Protein AF-A0A142X8J5-F1 (afdb_monomer_lite)

Radius of gyration: 32.76 Å; chains: 1; bounding box: 67×99×69 Å

Secondary structure (DSSP, 8-state):
-TTTTHHHHHHHHHHHHHHHHHHGGGSSSS-S-HHHHHHHHHHHHHHHHHHHHHHHHTT---PPPP-----SSS-SSSSSHHHHHHHHHHHHHHHHHHHHHHHHHHHTTS------------PPPPPP----------PPPPPPPPP----PPP--PPPPPPPPPPPP-S--S-EEEPPPEE-S---EEEEEE--TT-EEEEEEEEEEEETTEEEEEEEEEEEEETTEEEE---EE---S-EEEEEPPTTEEEEEEEEEESSSEEEEEEEEEEE-SSSEEEEEEEEPPPEE-GGGPPPTT------S-EEEEEEEEE-----SSS-S-TT-EEEEEEEEE---

Structure (mmCIF, N/CA/C/O backbone):
data_AF-A0A142X8J5-F1
#
_entry.id   AF-A0A142X8J5-F1
#
loop_
_atom_site.group_PDB
_atom_site.id
_atom_site.type_symbol
_atom_site.label_atom_id
_atom_site.label_alt_id
_atom_site.label_comp_id
_atom_site.label_asym_id
_atom_site.label_entity_id
_atom_site.label_seq_id
_atom_site.pdbx_PDB_ins_code
_atom_site.Cartn_x
_atom_site.Cartn_y
_atom_site.Cartn_z
_atom_site.occupancy
_atom_site.B_iso_or_equiv
_atom_site.auth_seq_id
_atom_site.auth_comp_id
_atom_site.auth_asym_id
_atom_site.auth_atom_id
_atom_site.pdbx_PDB_model_num
ATOM 1 N N . MET A 1 1 ? 23.670 50.002 -11.693 1.00 45.19 1 MET A N 1
ATOM 2 C CA . MET A 1 1 ? 23.447 48.536 -11.735 1.00 45.19 1 MET A CA 1
ATOM 3 C C . MET A 1 1 ? 23.778 47.883 -13.087 1.00 45.19 1 MET A C 1
ATOM 5 O O . MET A 1 1 ? 24.077 46.702 -13.101 1.00 45.19 1 MET A O 1
ATOM 9 N N . TRP A 1 2 ? 23.822 48.622 -14.207 1.00 31.64 2 TRP A N 1
ATOM 10 C CA . TRP A 1 2 ? 24.056 48.055 -15.551 1.00 31.64 2 TRP A CA 1
ATOM 11 C C . TRP A 1 2 ? 25.531 47.730 -15.897 1.00 31.64 2 TRP A C 1
ATOM 13 O O . TRP A 1 2 ? 25.802 46.974 -16.819 1.00 31.64 2 TRP A O 1
ATOM 23 N N . ARG A 1 3 ? 26.505 48.241 -15.125 1.00 36.78 3 ARG A N 1
ATOM 24 C CA . ARG A 1 3 ? 27.948 48.023 -15.365 1.00 36.78 3 ARG A CA 1
ATOM 25 C C . ARG A 1 3 ? 28.546 46.754 -14.734 1.00 36.78 3 ARG A C 1
ATOM 27 O O . ARG A 1 3 ? 29.675 46.416 -15.059 1.00 36.78 3 ARG A O 1
ATOM 34 N N . ILE A 1 4 ? 27.814 46.045 -13.870 1.00 46.28 4 ILE A N 1
ATOM 35 C CA . ILE A 1 4 ? 28.355 44.895 -13.112 1.00 46.28 4 ILE A CA 1
ATOM 36 C C . ILE A 1 4 ? 28.142 43.553 -13.847 1.00 46.28 4 ILE A C 1
ATOM 38 O O . ILE A 1 4 ? 28.847 42.590 -13.578 1.00 46.28 4 ILE A O 1
ATOM 42 N N . VAL A 1 5 ? 27.241 43.492 -14.836 1.00 46.91 5 VAL A N 1
ATOM 43 C CA . VAL A 1 5 ? 26.879 42.230 -15.521 1.00 46.91 5 VAL A CA 1
ATOM 44 C C . VAL A 1 5 ? 27.513 42.087 -16.916 1.00 46.91 5 VAL A C 1
ATOM 46 O O . VAL A 1 5 ? 27.701 40.975 -17.393 1.00 46.91 5 VAL A O 1
ATOM 49 N N . VAL A 1 6 ? 27.907 43.187 -17.569 1.00 47.81 6 VAL A N 1
ATOM 50 C CA . VAL A 1 6 ? 28.421 43.150 -18.957 1.00 47.81 6 VAL A CA 1
ATOM 51 C C . VAL A 1 6 ? 29.917 42.797 -19.031 1.00 47.81 6 VAL A C 1
ATOM 53 O O . VAL A 1 6 ? 30.360 42.175 -19.993 1.00 47.81 6 VAL A O 1
ATOM 56 N N . GLY A 1 7 ? 30.696 43.129 -17.995 1.00 45.16 7 GLY A N 1
ATOM 57 C CA . GLY A 1 7 ? 32.142 42.863 -17.945 1.00 45.16 7 GLY A CA 1
ATOM 58 C C . GLY A 1 7 ? 32.530 41.377 -18.052 1.00 45.16 7 GLY A C 1
ATOM 59 O O . GLY A 1 7 ? 33.381 41.046 -18.877 1.00 45.16 7 GLY A O 1
ATOM 60 N N . PRO A 1 8 ? 31.893 40.459 -17.297 1.00 49.22 8 PRO A N 1
ATOM 61 C CA . PRO A 1 8 ? 32.209 39.029 -17.364 1.00 49.22 8 PRO A CA 1
ATOM 62 C C . PRO A 1 8 ? 31.819 38.373 -18.698 1.00 49.22 8 PRO A C 1
ATOM 64 O O . PRO A 1 8 ? 32.474 37.430 -19.138 1.00 49.22 8 PRO A O 1
ATOM 67 N N . LEU A 1 9 ? 30.779 38.884 -19.370 1.00 42.06 9 LEU A N 1
ATOM 68 C CA . LEU A 1 9 ? 30.278 38.316 -20.627 1.00 42.06 9 LEU A CA 1
ATOM 69 C C . LEU A 1 9 ? 31.207 38.617 -21.819 1.00 42.06 9 LEU A C 1
ATOM 71 O O . LEU A 1 9 ? 31.379 37.775 -22.699 1.00 42.06 9 LEU A O 1
ATOM 75 N N . LEU A 1 10 ? 31.848 39.792 -21.826 1.00 47.94 10 LEU A N 1
ATOM 76 C CA . LEU A 1 10 ? 32.821 40.179 -22.858 1.00 47.94 10 LEU A CA 1
ATOM 77 C C . LEU A 1 10 ? 34.175 39.464 -22.692 1.00 47.94 10 LEU A C 1
ATOM 79 O O . LEU A 1 10 ? 34.830 39.167 -23.690 1.00 47.94 10 LEU A O 1
ATOM 83 N N . ALA A 1 11 ? 34.567 39.113 -21.461 1.00 51.03 11 ALA A N 1
ATOM 84 C CA . ALA A 1 11 ? 35.781 38.333 -21.199 1.00 51.03 11 ALA A CA 1
ATOM 85 C C . ALA A 1 11 ? 35.671 36.874 -21.693 1.00 51.03 11 ALA A C 1
ATOM 87 O O . ALA A 1 11 ? 36.640 36.319 -22.210 1.00 51.03 11 ALA A O 1
ATOM 88 N N . LEU A 1 12 ? 34.477 36.274 -21.612 1.00 50.66 12 LEU A N 1
ATOM 89 C CA . LEU A 1 12 ? 34.197 34.935 -22.152 1.00 50.66 12 LEU A CA 1
ATOM 90 C C . LEU A 1 12 ? 34.193 34.904 -23.691 1.00 50.66 12 LEU A C 1
ATOM 92 O O . LEU A 1 12 ? 34.673 33.940 -24.286 1.00 50.66 12 LEU A O 1
ATOM 96 N N . TRP A 1 13 ? 33.733 35.977 -24.342 1.00 51.59 13 TRP A N 1
ATOM 97 C CA . TRP A 1 13 ? 33.791 36.105 -25.805 1.00 51.59 13 TRP A CA 1
ATOM 98 C C . TRP A 1 13 ? 35.220 36.310 -26.335 1.00 51.59 13 TRP A C 1
ATOM 100 O O . TRP A 1 13 ? 35.583 35.731 -27.359 1.00 51.59 13 TRP A O 1
ATOM 110 N N . GLY A 1 14 ? 36.065 37.058 -25.614 1.00 54.59 14 GLY A N 1
ATOM 111 C CA . GLY A 1 14 ? 37.485 37.221 -25.961 1.00 54.59 14 GLY A CA 1
ATOM 112 C C . GLY A 1 14 ? 38.303 35.923 -25.856 1.00 54.59 14 GLY A C 1
ATOM 113 O O . GLY A 1 14 ? 39.202 35.681 -26.664 1.00 54.59 14 GLY A O 1
ATOM 114 N N . GLY A 1 15 ? 37.958 35.042 -24.908 1.00 53.97 15 GLY A N 1
ATOM 115 C CA . GLY A 1 15 ? 38.590 33.724 -24.768 1.00 53.97 15 GLY A CA 1
ATOM 116 C C . GLY A 1 15 ? 38.256 32.766 -25.918 1.00 53.97 15 GLY A C 1
ATOM 117 O O . GLY A 1 15 ? 39.142 32.079 -26.427 1.00 53.97 15 GLY A O 1
ATOM 118 N N . ALA A 1 16 ? 37.005 32.771 -26.390 1.00 50.97 16 ALA A N 1
ATOM 119 C CA . ALA A 1 16 ? 36.553 31.903 -27.480 1.00 50.97 16 ALA A CA 1
ATOM 120 C C . ALA A 1 16 ? 37.233 32.225 -28.827 1.00 50.97 16 ALA A C 1
ATOM 122 O O . ALA A 1 16 ? 37.579 31.310 -29.575 1.00 50.97 16 ALA A O 1
ATOM 123 N N . ALA A 1 17 ? 37.500 33.505 -29.112 1.00 53.97 17 ALA A N 1
ATOM 124 C CA . ALA A 1 17 ? 38.195 33.925 -30.334 1.00 53.97 17 ALA A CA 1
ATOM 125 C C . ALA A 1 17 ? 39.679 33.501 -30.355 1.00 53.97 17 ALA A C 1
ATOM 127 O O . ALA A 1 17 ? 40.201 33.112 -31.400 1.00 53.97 17 ALA A O 1
ATOM 128 N N . THR A 1 18 ? 40.344 33.505 -29.195 1.00 53.81 18 THR A N 1
ATOM 129 C CA . THR A 1 18 ? 41.749 33.072 -29.064 1.00 53.81 18 THR A CA 1
ATOM 130 C C . THR A 1 18 ? 41.901 31.556 -29.249 1.00 53.81 18 THR A C 1
ATOM 132 O O . THR A 1 18 ? 42.850 31.101 -29.886 1.00 53.81 18 THR A O 1
ATOM 135 N N . ILE A 1 19 ? 40.933 30.763 -28.770 1.00 55.66 19 ILE A N 1
ATOM 136 C CA . ILE A 1 19 ? 40.897 29.304 -28.983 1.00 55.66 19 ILE A CA 1
ATOM 137 C C . ILE A 1 19 ? 40.644 28.972 -30.466 1.00 55.66 19 ILE A C 1
ATOM 139 O O . ILE A 1 19 ? 41.259 28.052 -31.004 1.00 55.66 19 ILE A O 1
ATOM 143 N N . TYR A 1 20 ? 39.813 29.762 -31.156 1.00 51.62 20 TYR A N 1
ATOM 144 C CA . TYR A 1 20 ? 39.544 29.601 -32.591 1.00 51.62 20 TYR A CA 1
ATOM 145 C C . TYR A 1 20 ? 40.796 29.845 -33.458 1.00 51.62 20 TYR A C 1
ATOM 147 O O . TYR A 1 20 ? 41.034 29.112 -34.418 1.00 51.62 20 TYR A O 1
ATOM 155 N N . GLY A 1 21 ? 41.639 30.820 -33.091 1.00 60.97 21 GLY A N 1
ATOM 156 C CA . GLY A 1 21 ? 42.902 31.114 -33.786 1.00 60.97 21 GLY A CA 1
ATOM 157 C C . GLY A 1 21 ? 43.987 30.043 -33.610 1.00 60.97 21 GLY A C 1
ATOM 158 O O . GLY A 1 21 ? 44.782 29.822 -34.520 1.00 60.97 21 GLY A O 1
ATOM 159 N N . LEU A 1 22 ? 43.993 29.331 -32.476 1.00 56.59 22 LEU A N 1
ATOM 160 C CA . LEU A 1 22 ? 44.960 28.262 -32.189 1.00 56.59 22 LEU A CA 1
ATOM 161 C C . LEU A 1 22 ? 44.613 26.916 -32.847 1.00 56.59 22 LEU A C 1
ATOM 163 O O . LEU A 1 22 ? 45.500 26.081 -33.011 1.00 56.59 22 LEU A O 1
ATOM 167 N N . MET A 1 23 ? 43.358 26.694 -33.254 1.00 50.00 23 MET A N 1
ATOM 168 C CA . MET A 1 23 ? 42.925 25.423 -33.857 1.00 50.00 23 MET A CA 1
ATOM 169 C C . MET A 1 23 ? 42.979 25.383 -35.393 1.00 50.00 23 MET A C 1
ATOM 171 O O . MET A 1 23 ? 42.882 24.301 -35.971 1.00 50.00 23 MET A O 1
ATOM 175 N N . GLN A 1 24 ? 43.196 26.513 -36.078 1.00 49.22 24 GLN A N 1
ATOM 176 C CA . GLN A 1 24 ? 43.231 26.535 -37.548 1.00 49.22 24 GLN A CA 1
ATOM 177 C C . GLN A 1 24 ? 44.388 25.765 -38.224 1.00 49.22 24 GLN A C 1
ATOM 179 O O . GLN A 1 24 ? 44.132 25.195 -39.287 1.00 49.22 24 GLN A O 1
ATOM 184 N N . PRO A 1 25 ? 45.619 25.650 -37.681 1.00 48.75 25 PRO A N 1
ATOM 185 C CA . PRO A 1 25 ? 46.681 24.949 -38.405 1.00 48.75 25 PRO A CA 1
ATOM 186 C C . PRO A 1 25 ? 46.605 23.413 -38.312 1.00 48.75 25 PRO A C 1
ATOM 188 O O . PRO A 1 25 ? 47.352 22.736 -39.011 1.00 48.75 25 PRO A O 1
ATOM 191 N N . LEU A 1 26 ? 45.696 22.834 -37.513 1.00 50.97 26 LEU A N 1
ATOM 192 C CA . LEU A 1 26 ? 45.568 21.373 -37.373 1.00 50.97 26 LEU A CA 1
ATOM 193 C C . LEU A 1 26 ? 44.576 20.729 -38.360 1.00 50.97 26 LEU A C 1
ATOM 195 O O . LEU A 1 26 ? 44.576 19.510 -38.510 1.00 50.97 26 LEU A O 1
ATOM 199 N N . ALA A 1 27 ? 43.766 21.519 -39.072 1.00 48.56 27 ALA A N 1
ATOM 200 C CA . ALA A 1 27 ? 42.730 21.006 -39.978 1.00 48.56 27 ALA A CA 1
ATOM 201 C C . ALA A 1 27 ? 43.159 20.911 -41.459 1.00 48.56 27 ALA A C 1
ATOM 203 O O . ALA A 1 27 ? 42.402 20.403 -42.281 1.00 48.56 27 ALA A O 1
ATOM 204 N N . ALA A 1 28 ? 44.361 21.374 -41.821 1.00 47.69 28 ALA A N 1
ATOM 205 C CA . ALA A 1 28 ? 44.808 21.417 -43.219 1.00 47.69 28 ALA A CA 1
ATOM 206 C C . ALA A 1 28 ? 45.536 20.142 -43.703 1.00 47.69 28 ALA A C 1
ATOM 208 O O . ALA A 1 28 ? 45.920 20.071 -44.867 1.00 47.69 28 ALA A O 1
ATOM 209 N N . GLY A 1 29 ? 45.746 19.141 -42.838 1.00 50.34 29 GLY A N 1
ATOM 210 C CA . GLY A 1 29 ? 46.665 18.031 -43.124 1.00 50.34 29 GLY A CA 1
ATOM 211 C C . GLY A 1 29 ? 46.060 16.663 -43.449 1.00 50.34 29 GLY A C 1
ATOM 212 O O . GLY A 1 29 ? 46.795 15.801 -43.923 1.00 50.34 29 GLY A O 1
ATOM 213 N N . ALA A 1 30 ? 44.772 16.403 -43.204 1.00 50.50 30 ALA A N 1
ATOM 214 C CA . ALA A 1 30 ? 44.267 15.033 -43.319 1.00 50.50 30 ALA A CA 1
ATOM 215 C C . ALA A 1 30 ? 42.792 14.944 -43.729 1.00 50.50 30 ALA A C 1
ATOM 217 O O . ALA A 1 30 ? 41.903 15.348 -42.989 1.00 50.50 30 ALA A O 1
ATOM 218 N N . TYR A 1 31 ? 42.587 14.293 -44.877 1.00 46.81 31 TYR A N 1
ATOM 219 C CA . TYR A 1 31 ? 41.378 13.592 -45.316 1.00 46.81 31 TYR A CA 1
ATOM 220 C C . TYR A 1 31 ? 40.107 14.409 -45.626 1.00 46.81 31 TYR A C 1
ATOM 222 O O . TYR A 1 31 ? 39.587 15.196 -44.840 1.00 46.81 31 TYR A O 1
ATOM 230 N N . GLY A 1 32 ? 39.565 14.152 -46.823 1.00 52.50 32 GLY A N 1
ATOM 231 C CA . GLY A 1 32 ? 38.350 14.747 -47.380 1.00 52.50 32 GLY A CA 1
ATOM 232 C C . GLY A 1 32 ? 37.071 14.394 -46.615 1.00 52.50 32 GLY A C 1
ATOM 233 O O . GLY A 1 32 ? 36.298 13.550 -47.053 1.00 52.50 32 GLY A O 1
ATOM 234 N N . GLY A 1 33 ? 36.833 15.085 -45.500 1.00 49.31 33 GLY A N 1
ATOM 235 C CA . GLY A 1 33 ? 35.605 15.008 -44.696 1.00 49.31 33 GLY A CA 1
ATOM 236 C C . GLY A 1 33 ? 35.084 16.372 -44.220 1.00 49.31 33 GLY A C 1
ATOM 237 O O . GLY A 1 33 ? 34.297 16.439 -43.279 1.00 49.31 33 GLY A O 1
ATOM 238 N N . GLY A 1 34 ? 35.518 17.471 -44.850 1.00 46.44 34 GLY A N 1
ATOM 239 C CA . GLY A 1 34 ? 35.304 18.842 -44.355 1.00 46.44 34 GLY A CA 1
ATOM 240 C C . GLY A 1 34 ? 33.844 19.302 -44.237 1.00 46.44 34 GLY A C 1
ATOM 241 O O . GLY A 1 34 ? 33.563 20.241 -43.499 1.00 46.44 34 GLY A O 1
ATOM 242 N N . GLN A 1 35 ? 32.898 18.638 -44.908 1.00 50.91 35 GLN A N 1
ATOM 243 C CA . GLN A 1 35 ? 31.480 19.010 -44.847 1.00 50.91 35 GLN A CA 1
ATOM 244 C C . GLN A 1 35 ? 30.791 18.526 -43.559 1.00 50.91 35 GLN A C 1
ATOM 246 O O . GLN A 1 35 ? 29.987 19.264 -43.003 1.00 50.91 35 GLN A O 1
ATOM 251 N N . ILE A 1 36 ? 31.140 17.343 -43.033 1.00 54.69 36 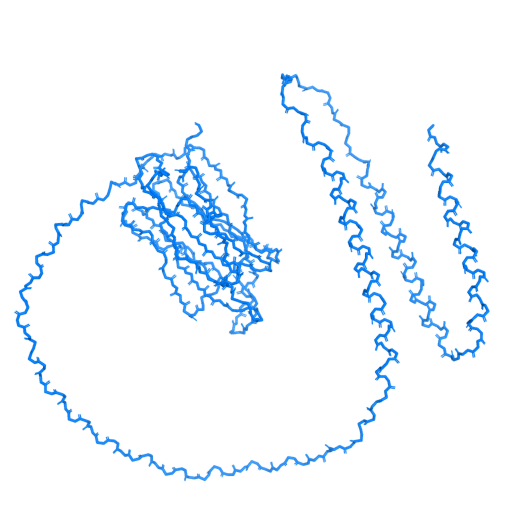ILE A N 1
ATOM 252 C CA . ILE A 1 36 ? 30.428 16.722 -41.896 1.00 54.69 36 ILE A CA 1
ATOM 253 C C . ILE A 1 36 ? 30.852 17.350 -40.560 1.00 54.69 36 ILE A C 1
ATOM 255 O O . ILE A 1 36 ? 30.015 17.613 -39.695 1.00 54.69 36 ILE A O 1
ATOM 259 N N . ALA A 1 37 ? 32.142 17.664 -40.403 1.00 54.28 37 ALA A N 1
ATOM 260 C CA . ALA A 1 37 ? 32.657 18.289 -39.184 1.00 54.28 37 ALA A CA 1
ATOM 261 C C . ALA A 1 37 ? 32.061 19.691 -38.956 1.00 54.28 37 ALA A C 1
ATOM 263 O O . ALA A 1 37 ? 31.719 20.041 -37.827 1.00 54.28 37 ALA A O 1
ATOM 264 N N . ALA A 1 38 ? 31.860 20.468 -40.027 1.00 55.12 38 ALA A N 1
ATOM 265 C CA . ALA A 1 38 ? 31.277 21.804 -39.941 1.00 55.12 38 ALA A CA 1
ATOM 266 C C . ALA A 1 38 ? 29.792 21.782 -39.524 1.00 55.12 38 ALA A C 1
ATOM 268 O O . ALA A 1 38 ? 29.365 22.634 -38.743 1.00 55.12 38 ALA A O 1
ATOM 269 N N . THR A 1 39 ? 29.004 20.798 -39.982 1.00 56.69 39 THR A N 1
ATOM 270 C CA . THR A 1 39 ? 27.568 20.706 -39.644 1.00 56.69 39 THR A CA 1
ATOM 271 C C . THR A 1 39 ? 27.342 20.292 -38.192 1.00 56.69 39 THR A C 1
ATOM 273 O O . THR A 1 39 ? 26.485 20.861 -37.515 1.00 56.69 39 THR A O 1
ATOM 276 N N . VAL A 1 40 ? 28.138 19.344 -37.684 1.00 58.16 40 VAL A N 1
ATOM 277 C CA . VAL A 1 40 ? 28.055 18.894 -36.283 1.00 58.16 40 VAL A CA 1
ATOM 278 C C . VAL A 1 40 ? 28.462 20.022 -35.328 1.00 58.16 40 VAL A C 1
ATOM 280 O O . VAL A 1 40 ? 27.806 20.238 -34.308 1.00 58.16 40 VAL A O 1
ATOM 283 N N . PHE A 1 41 ? 29.483 20.808 -35.687 1.00 59.12 41 PHE A N 1
ATOM 284 C CA . PHE A 1 41 ? 29.933 21.930 -34.860 1.00 59.12 41 PHE A CA 1
ATOM 285 C C . PHE A 1 41 ? 28.919 23.086 -34.837 1.00 59.12 41 PHE A C 1
ATOM 287 O O . PHE A 1 41 ? 28.618 23.618 -33.767 1.00 59.12 41 PHE A O 1
ATOM 294 N N . ALA A 1 42 ? 28.326 23.431 -35.987 1.00 61.66 42 ALA A N 1
ATOM 295 C CA . ALA A 1 42 ? 27.272 24.447 -36.066 1.00 61.66 42 ALA A CA 1
ATOM 296 C C . ALA A 1 42 ? 26.015 24.046 -35.267 1.00 61.66 42 ALA A C 1
ATOM 298 O O . ALA A 1 42 ? 25.424 24.885 -34.582 1.00 61.66 42 ALA A O 1
ATOM 299 N N . GLY A 1 43 ? 25.648 22.758 -35.287 1.00 61.78 43 GLY A N 1
ATOM 300 C CA . GLY A 1 43 ? 24.548 22.215 -34.485 1.00 61.78 43 GLY A CA 1
ATOM 301 C C . GLY A 1 43 ? 24.793 22.324 -32.975 1.00 61.78 43 GLY A C 1
ATOM 302 O O . GLY A 1 43 ? 23.912 22.779 -32.242 1.00 61.78 43 GLY A O 1
ATOM 303 N N . CYS A 1 44 ? 26.003 21.992 -32.510 1.00 61.50 44 CYS A N 1
ATOM 304 C CA . CYS A 1 44 ? 26.375 22.092 -31.093 1.00 61.50 44 CYS A CA 1
ATOM 305 C C . CYS A 1 44 ? 26.376 23.539 -30.572 1.00 61.50 44 CYS A C 1
ATOM 307 O O . CYS A 1 44 ? 25.864 23.795 -29.481 1.00 61.50 44 CYS A O 1
ATOM 309 N N . VAL A 1 45 ? 26.892 24.502 -31.345 1.00 64.19 45 VAL A N 1
ATOM 310 C CA . VAL A 1 45 ? 26.905 25.923 -30.942 1.00 64.19 45 VAL A CA 1
ATOM 311 C C . VAL A 1 45 ? 25.481 26.490 -30.856 1.00 64.19 45 VAL A C 1
ATOM 313 O O . VAL A 1 45 ? 25.177 27.257 -29.939 1.00 64.19 45 VAL A O 1
ATOM 316 N N . CYS A 1 46 ? 24.579 26.067 -31.748 1.00 59.62 46 CYS A N 1
ATOM 317 C CA . CYS A 1 46 ? 23.179 26.495 -31.732 1.00 59.62 46 CYS A CA 1
ATOM 318 C C . CYS A 1 46 ? 22.417 25.956 -30.504 1.00 59.62 46 CYS A C 1
ATOM 320 O O . CYS A 1 46 ? 21.704 26.710 -29.840 1.00 59.62 46 CYS A O 1
ATOM 322 N N . LEU A 1 47 ? 22.632 24.685 -30.141 1.00 55.56 47 LEU A N 1
ATOM 323 C CA . LEU A 1 47 ? 22.022 24.048 -28.963 1.00 55.56 47 LEU A CA 1
ATOM 324 C C . LEU A 1 47 ? 22.466 24.693 -27.642 1.00 55.56 47 LEU A C 1
ATOM 326 O O . LEU A 1 47 ? 21.634 24.943 -26.770 1.00 55.56 47 LEU A O 1
ATOM 330 N N . ILE A 1 48 ? 23.753 25.030 -27.508 1.00 66.19 48 ILE A N 1
ATOM 331 C CA . ILE A 1 48 ? 24.271 25.724 -26.317 1.00 66.19 48 ILE A CA 1
ATOM 332 C C . ILE A 1 48 ? 23.673 27.138 -26.213 1.00 66.19 48 ILE A C 1
ATOM 334 O O . ILE A 1 48 ? 23.270 27.557 -25.126 1.00 66.19 48 ILE A O 1
ATOM 338 N N . GLY A 1 49 ? 23.539 27.850 -27.338 1.00 62.41 49 GLY A N 1
ATOM 339 C CA . GLY A 1 49 ? 22.877 29.157 -27.384 1.00 62.41 49 GLY A CA 1
ATOM 340 C C . GLY A 1 49 ? 21.402 29.101 -26.968 1.00 62.41 49 GLY A C 1
ATOM 341 O O . GLY A 1 49 ? 20.949 29.949 -26.197 1.00 62.41 49 GLY A O 1
ATOM 342 N N . LEU A 1 50 ? 20.667 28.073 -27.407 1.00 58.28 50 LEU A N 1
ATOM 343 C CA . LEU A 1 50 ? 19.252 27.888 -27.065 1.00 58.28 50 LEU A CA 1
ATOM 344 C C . LEU A 1 50 ? 19.052 27.580 -25.569 1.00 58.28 50 LEU A C 1
ATOM 346 O O . LEU A 1 50 ? 18.151 28.136 -24.937 1.00 58.28 50 LEU A O 1
ATOM 350 N N . CYS A 1 51 ? 19.926 26.754 -24.982 1.00 58.16 51 CYS A N 1
ATOM 351 C CA . CYS A 1 51 ? 19.898 26.433 -23.552 1.00 58.16 51 CYS A CA 1
ATOM 352 C C . CYS A 1 51 ? 20.173 27.663 -22.671 1.00 58.16 51 CYS A C 1
ATOM 354 O O . CYS A 1 51 ? 19.514 27.852 -21.647 1.00 58.16 51 CYS A O 1
ATOM 356 N N . LEU A 1 52 ? 21.103 28.532 -23.080 1.00 61.75 52 LEU A N 1
ATOM 357 C CA . LEU A 1 52 ? 21.420 29.760 -22.343 1.00 61.75 52 LEU A CA 1
ATOM 358 C C . LEU A 1 52 ? 20.324 30.830 -22.480 1.00 61.75 52 LEU A C 1
ATOM 360 O O . LEU A 1 52 ? 20.055 31.550 -21.518 1.00 61.75 52 LEU A O 1
ATOM 364 N N . ALA A 1 53 ? 19.641 30.904 -23.627 1.00 54.88 53 ALA A N 1
ATOM 365 C CA . ALA A 1 53 ? 18.507 31.810 -23.819 1.00 54.88 53 ALA A CA 1
ATOM 366 C C . ALA A 1 53 ? 17.272 31.388 -22.995 1.00 54.88 53 ALA A C 1
ATOM 368 O O . ALA A 1 53 ? 16.614 32.241 -22.396 1.00 54.88 53 ALA A O 1
ATOM 369 N N . GLY A 1 54 ? 16.989 30.083 -22.891 1.00 49.09 54 GLY A N 1
ATOM 370 C CA . GLY A 1 54 ? 15.869 29.559 -22.095 1.00 49.09 54 GLY A CA 1
ATOM 371 C C . GLY A 1 54 ? 15.992 29.843 -20.593 1.00 49.09 54 GLY A C 1
ATOM 372 O O . GLY A 1 54 ? 14.998 30.156 -19.937 1.00 49.09 54 GLY A O 1
ATOM 373 N N . ALA A 1 55 ? 17.216 29.835 -20.05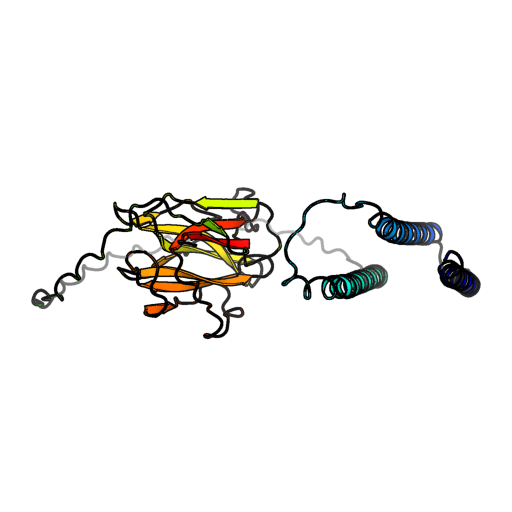5 1.00 51.62 55 ALA A N 1
ATOM 374 C CA . ALA A 1 55 ? 17.478 30.164 -18.652 1.00 51.62 55 ALA A CA 1
ATOM 375 C C . ALA A 1 55 ? 17.248 31.655 -18.317 1.00 51.62 55 ALA A C 1
ATOM 377 O O . ALA A 1 55 ? 16.994 31.995 -17.160 1.00 51.62 55 ALA A O 1
ATOM 378 N N . GLY A 1 56 ? 17.302 32.550 -19.312 1.00 41.81 56 GLY A N 1
ATOM 379 C CA . GLY A 1 56 ? 17.082 33.990 -19.130 1.00 41.81 56 GLY A CA 1
ATOM 380 C C . GLY A 1 56 ? 15.609 34.416 -19.105 1.00 41.81 56 GLY A C 1
ATOM 381 O O . GLY A 1 56 ? 15.278 35.427 -18.488 1.00 41.81 56 GLY A O 1
ATOM 382 N N . VAL A 1 57 ? 14.711 33.650 -19.735 1.00 43.56 57 VAL A N 1
ATOM 383 C CA . VAL A 1 57 ? 13.300 34.047 -19.933 1.00 43.56 57 VAL A CA 1
ATOM 384 C C . VAL A 1 57 ? 12.407 33.717 -18.726 1.00 43.56 57 VAL A C 1
ATOM 386 O O . VAL A 1 57 ? 11.389 34.368 -18.511 1.00 43.56 57 VAL A O 1
ATOM 389 N N . LEU A 1 58 ? 12.810 32.791 -17.852 1.00 41.56 58 LEU A N 1
ATOM 390 C CA . LEU A 1 58 ? 11.994 32.346 -16.709 1.00 41.56 58 LEU A CA 1
ATOM 391 C C . LEU A 1 58 ? 12.038 33.258 -15.466 1.00 41.56 58 LEU A C 1
ATOM 393 O O . LEU A 1 58 ? 11.492 32.897 -14.427 1.00 41.56 58 LEU A O 1
ATOM 397 N N . LYS A 1 59 ? 12.643 34.452 -15.552 1.00 44.69 59 LYS A N 1
ATOM 398 C CA . LYS A 1 59 ? 12.803 35.371 -14.404 1.00 44.69 59 LYS A CA 1
ATOM 399 C C . LYS A 1 59 ? 11.975 36.661 -14.462 1.00 44.69 59 LYS A C 1
ATOM 401 O O . LYS A 1 59 ? 12.235 37.581 -13.691 1.00 44.69 59 LYS A O 1
ATOM 406 N N . LEU A 1 60 ? 10.966 36.735 -15.334 1.00 41.28 60 LEU A N 1
ATOM 407 C CA . LEU A 1 60 ? 10.088 37.904 -15.483 1.00 41.28 60 LEU A CA 1
ATOM 408 C C . LEU A 1 60 ? 8.603 37.508 -15.497 1.00 41.28 60 LEU A C 1
ATOM 410 O O . LEU A 1 60 ? 7.930 37.661 -16.507 1.00 41.28 60 LEU A O 1
ATOM 414 N N . SER A 1 61 ? 8.064 37.021 -14.377 1.00 43.50 61 SER A N 1
ATOM 415 C CA . SER A 1 61 ? 6.627 37.173 -14.100 1.00 43.50 61 SER A CA 1
ATOM 416 C C . SER A 1 61 ? 6.301 36.909 -12.631 1.00 43.50 61 SER A C 1
ATOM 418 O O . SER A 1 61 ? 6.466 35.788 -12.160 1.00 43.50 61 SER A O 1
ATOM 420 N N . ALA A 1 62 ? 5.860 37.971 -11.946 1.00 37.38 62 ALA A N 1
ATOM 421 C CA . ALA A 1 62 ? 4.864 38.024 -10.865 1.00 37.38 62 ALA A CA 1
ATOM 422 C C . ALA A 1 62 ? 5.259 39.065 -9.804 1.00 37.38 62 ALA A C 1
ATOM 424 O O . ALA A 1 62 ? 6.057 38.812 -8.904 1.00 37.38 62 ALA A O 1
ATOM 425 N N . SER A 1 63 ? 4.662 40.254 -9.894 1.00 43.56 63 SER A N 1
ATOM 426 C CA . SER A 1 63 ? 4.564 41.184 -8.767 1.00 43.56 63 SER A CA 1
ATOM 427 C C . SER A 1 63 ? 3.321 40.817 -7.947 1.00 43.56 63 SER A C 1
ATOM 429 O O . SER A 1 63 ? 2.233 40.796 -8.524 1.00 43.56 63 SER A O 1
ATOM 431 N N . PRO A 1 64 ? 3.418 40.544 -6.634 1.00 50.75 64 PRO A N 1
ATOM 432 C CA . PRO A 1 64 ? 2.231 40.319 -5.825 1.00 50.75 64 PRO A CA 1
ATOM 433 C C . PRO A 1 64 ? 1.575 41.651 -5.450 1.00 50.75 64 PRO A C 1
ATOM 435 O O . PRO A 1 64 ? 2.191 42.557 -4.882 1.00 50.75 64 PRO A O 1
ATOM 438 N N . THR A 1 65 ? 0.290 41.745 -5.770 1.00 47.34 65 THR A N 1
ATOM 439 C CA . THR A 1 65 ? -0.629 42.773 -5.301 1.00 47.34 65 THR A CA 1
ATOM 440 C C . THR A 1 65 ? -0.776 42.719 -3.781 1.00 47.34 65 THR A C 1
ATOM 442 O O . THR A 1 65 ? -0.887 41.675 -3.142 1.00 47.34 65 THR A O 1
ATOM 445 N N . ARG A 1 66 ? -0.762 43.919 -3.212 1.00 51.88 66 ARG A N 1
ATOM 446 C CA . ARG A 1 66 ? -0.852 44.271 -1.799 1.00 51.88 66 ARG A CA 1
ATOM 447 C C . ARG A 1 66 ? -2.233 43.912 -1.229 1.00 51.88 66 ARG A C 1
ATOM 449 O O . ARG A 1 66 ? -3.218 44.491 -1.671 1.00 51.88 66 ARG A O 1
ATOM 456 N N . GLY A 1 67 ? -2.296 43.072 -0.189 1.00 56.09 67 GLY A N 1
ATOM 457 C CA . GLY A 1 67 ? -3.443 43.070 0.731 1.00 56.09 67 GLY A CA 1
ATOM 458 C C . GLY A 1 67 ? -3.836 41.740 1.378 1.00 56.09 67 GLY A C 1
ATOM 459 O O . GLY A 1 67 ? -4.853 41.175 1.012 1.00 56.09 67 GLY A O 1
ATOM 460 N N . SER A 1 68 ? -3.128 41.305 2.424 1.00 44.03 68 SER A N 1
ATOM 461 C CA . SER A 1 68 ? -3.768 40.658 3.584 1.00 44.03 68 SER A CA 1
ATOM 462 C C . SER A 1 68 ? -2.797 40.627 4.765 1.00 44.03 68 SER A C 1
ATOM 464 O O . SER A 1 68 ? -1.704 40.073 4.654 1.00 44.03 68 SER A O 1
ATOM 466 N N . ARG A 1 69 ? -3.184 41.221 5.899 1.00 53.94 69 ARG A N 1
ATOM 467 C CA . ARG A 1 69 ? -2.482 41.061 7.179 1.00 53.94 69 ARG A CA 1
ATOM 468 C C . ARG A 1 69 ? -2.683 39.620 7.659 1.00 53.94 69 ARG A C 1
ATOM 470 O O . ARG A 1 69 ? -3.795 39.266 8.037 1.00 53.94 69 ARG A O 1
ATOM 477 N N . ARG A 1 70 ? -1.620 38.814 7.673 1.00 47.19 70 ARG A N 1
ATOM 478 C CA . ARG A 1 70 ? -1.530 37.592 8.490 1.00 47.19 70 ARG A CA 1
ATOM 479 C C . ARG A 1 70 ? -0.476 37.806 9.587 1.00 47.19 70 ARG A C 1
ATOM 481 O O . ARG A 1 70 ? 0.514 38.489 9.321 1.00 47.19 70 ARG A O 1
ATOM 488 N N . PRO A 1 71 ? -0.699 37.306 10.815 1.00 49.38 71 PRO A N 1
ATOM 489 C CA . PRO A 1 71 ? 0.207 37.524 11.935 1.00 49.38 71 PRO A CA 1
ATOM 490 C C . PRO A 1 71 ? 1.544 36.803 11.728 1.00 49.38 71 PRO A C 1
ATOM 492 O O . PRO A 1 71 ? 1.606 35.660 11.281 1.00 49.38 71 PRO A O 1
ATOM 495 N N . ALA A 1 72 ? 2.615 37.519 12.053 1.00 50.34 72 ALA A N 1
ATOM 496 C CA . ALA A 1 72 ? 3.996 37.103 11.907 1.00 50.34 72 ALA A CA 1
ATOM 497 C C . ALA A 1 72 ? 4.385 36.084 12.987 1.00 50.34 72 ALA A C 1
ATOM 499 O O . ALA A 1 72 ? 4.602 36.482 14.131 1.00 50.34 72 ALA A O 1
ATOM 500 N N . ARG A 1 73 ? 4.515 34.792 12.640 1.00 49.03 73 ARG A N 1
ATOM 501 C CA . ARG A 1 73 ? 5.407 33.899 13.408 1.00 49.03 73 ARG A CA 1
ATOM 502 C C . ARG A 1 73 ? 5.933 32.608 12.761 1.00 49.03 73 ARG A C 1
ATOM 504 O O . ARG A 1 73 ? 6.665 31.913 13.449 1.00 49.03 73 ARG A O 1
ATOM 511 N N . GLU A 1 74 ? 5.691 32.302 11.484 1.00 44.16 74 GLU A N 1
ATOM 512 C CA . GLU A 1 74 ? 6.225 31.058 10.875 1.00 44.16 74 GLU A CA 1
ATOM 513 C C . GLU A 1 74 ? 6.615 31.207 9.390 1.00 44.16 74 GLU A C 1
ATOM 515 O O . GLU A 1 74 ? 6.031 30.576 8.519 1.00 44.16 74 GLU A O 1
ATOM 520 N N . GLN A 1 75 ? 7.596 32.055 9.057 1.00 48.50 75 GLN A N 1
ATOM 521 C CA . GLN A 1 75 ? 8.076 32.189 7.663 1.00 48.50 75 GLN A CA 1
ATOM 522 C C . GLN A 1 75 ? 9.607 32.243 7.509 1.00 48.50 75 GLN A C 1
ATOM 524 O O . GLN A 1 75 ? 10.116 32.803 6.544 1.00 48.50 75 GLN A O 1
ATOM 529 N N . PHE A 1 76 ? 10.369 31.659 8.439 1.00 45.88 76 PHE A N 1
ATOM 530 C CA . PHE A 1 76 ? 11.835 31.786 8.431 1.00 45.88 76 PHE A CA 1
ATOM 531 C C . PHE A 1 76 ? 12.613 30.622 7.771 1.00 45.88 76 PHE A C 1
ATOM 533 O O . PHE A 1 76 ? 13.833 30.692 7.737 1.00 45.88 76 PHE A O 1
ATOM 540 N N . TRP A 1 77 ? 11.975 29.583 7.204 1.0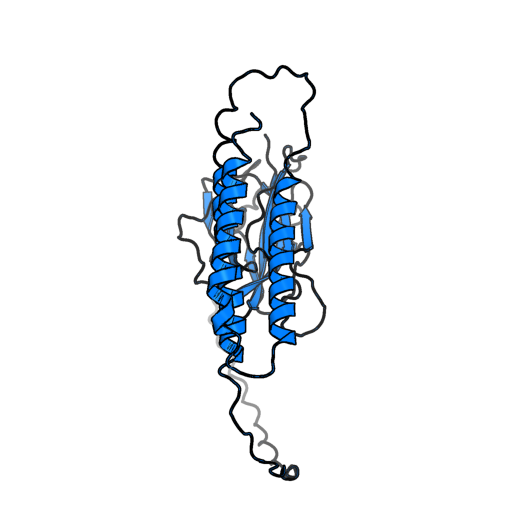0 45.75 77 TRP A N 1
ATOM 541 C CA . TRP A 1 77 ? 12.714 28.363 6.799 1.00 45.75 77 TRP A CA 1
ATOM 542 C C . TRP A 1 77 ? 12.659 27.884 5.334 1.00 45.75 77 TRP A C 1
ATOM 544 O O . TRP A 1 77 ? 13.268 26.857 5.063 1.00 45.75 77 TRP A O 1
ATOM 554 N N . ASP A 1 78 ? 12.075 28.602 4.362 1.00 50.47 78 ASP A N 1
ATOM 555 C CA . ASP A 1 78 ? 11.829 27.985 3.031 1.00 50.47 78 ASP A CA 1
ATOM 556 C C . ASP A 1 78 ? 12.496 28.596 1.781 1.00 50.47 78 ASP A C 1
ATOM 558 O O . ASP A 1 78 ? 12.333 28.048 0.692 1.00 50.47 78 ASP A O 1
ATOM 562 N N . HIS A 1 79 ? 13.299 29.664 1.864 1.00 45.88 79 HIS A N 1
ATOM 563 C CA . HIS A 1 79 ? 13.850 30.286 0.638 1.00 45.88 79 HIS A CA 1
ATOM 564 C C . HIS A 1 79 ? 15.330 30.006 0.320 1.00 45.88 79 HIS A C 1
ATOM 566 O O . HIS A 1 79 ? 15.747 30.221 -0.819 1.00 45.88 79 HIS A O 1
ATOM 572 N N . GLU A 1 80 ? 16.122 29.472 1.254 1.00 46.53 80 GLU A N 1
ATOM 573 C CA . GLU A 1 80 ? 17.569 29.270 1.040 1.00 46.53 80 GLU A CA 1
ATOM 574 C C . GLU A 1 80 ? 17.907 27.902 0.396 1.00 46.53 80 GLU A C 1
ATOM 576 O O . GLU A 1 80 ? 18.885 27.788 -0.343 1.00 46.53 80 GLU A O 1
ATOM 581 N N . SER A 1 81 ? 17.082 26.860 0.590 1.00 48.56 81 SER A N 1
ATOM 582 C CA . SER A 1 81 ? 17.390 25.493 0.113 1.00 48.56 81 SER A CA 1
ATOM 583 C C . SER A 1 81 ? 17.057 25.244 -1.368 1.00 48.56 81 SER A C 1
ATOM 585 O O . SER A 1 81 ? 17.689 24.407 -2.024 1.00 48.56 81 SER A O 1
ATOM 587 N N . GLN A 1 82 ? 16.116 26.002 -1.946 1.00 52.56 82 GLN A N 1
ATOM 588 C CA . GLN A 1 82 ? 15.733 25.826 -3.351 1.00 52.56 82 GLN A CA 1
ATOM 589 C C . GLN A 1 82 ? 16.831 26.278 -4.321 1.00 52.56 82 GLN A C 1
ATOM 591 O O . GLN A 1 82 ? 17.050 25.618 -5.333 1.00 52.56 82 GLN A O 1
ATOM 596 N N . ASN A 1 83 ? 17.587 27.336 -4.010 1.00 52.16 83 ASN A N 1
ATOM 597 C CA . ASN A 1 83 ? 18.614 27.846 -4.926 1.00 52.16 83 ASN A CA 1
ATOM 598 C C . ASN A 1 83 ? 19.866 26.953 -5.008 1.00 52.16 83 ASN A C 1
ATOM 600 O O . ASN A 1 83 ? 20.502 26.909 -6.061 1.00 52.16 83 ASN A O 1
ATOM 604 N N . GLN A 1 84 ? 20.202 26.195 -3.955 1.00 52.00 84 GLN A N 1
ATOM 605 C CA . GLN A 1 84 ? 21.310 25.230 -4.020 1.00 52.00 84 GLN A CA 1
ATOM 606 C C . GLN A 1 84 ? 20.965 23.976 -4.833 1.00 52.00 84 GLN A C 1
ATOM 608 O O . GLN A 1 84 ? 21.833 23.422 -5.510 1.00 52.00 84 GLN A O 1
ATOM 613 N N . SER A 1 85 ? 19.694 23.567 -4.838 1.00 52.94 85 SER A N 1
ATOM 614 C CA . SER A 1 85 ? 19.247 22.374 -5.566 1.00 52.94 85 SER A CA 1
ATOM 615 C C . SER A 1 85 ? 19.386 22.537 -7.088 1.00 52.94 85 SER A C 1
ATOM 617 O O . SER A 1 85 ? 19.812 21.610 -7.776 1.00 52.94 85 SER A O 1
ATOM 619 N N . TYR A 1 86 ? 19.122 23.733 -7.627 1.00 59.16 86 TYR A N 1
ATOM 620 C CA . TYR A 1 86 ? 19.232 23.988 -9.070 1.00 59.16 86 TYR A CA 1
ATOM 621 C C . TYR A 1 86 ? 20.677 24.007 -9.592 1.00 59.16 86 TYR A C 1
ATOM 623 O O . TYR A 1 86 ? 20.914 23.598 -10.729 1.00 59.16 86 TYR A O 1
ATOM 631 N N . LEU A 1 87 ? 21.652 24.429 -8.778 1.00 62.81 87 LEU A N 1
ATOM 632 C CA . LEU A 1 87 ? 23.066 24.437 -9.177 1.00 62.81 87 LEU A CA 1
ATOM 633 C C . LEU A 1 87 ? 23.654 23.021 -9.250 1.00 62.81 87 LEU A C 1
ATOM 635 O O . LEU A 1 87 ? 24.402 22.717 -10.180 1.00 62.81 87 LEU A O 1
ATOM 639 N N . LEU A 1 88 ? 23.267 22.138 -8.325 1.00 63.50 88 LEU A N 1
ATOM 640 C CA . LEU A 1 88 ? 23.683 20.732 -8.338 1.00 63.50 88 LEU A CA 1
ATOM 641 C C . LEU A 1 88 ? 23.069 19.963 -9.515 1.00 63.50 88 LEU A C 1
ATOM 643 O O . LEU A 1 88 ? 23.783 19.253 -10.222 1.00 63.50 88 LEU A O 1
ATOM 647 N N . ILE A 1 89 ? 21.771 20.152 -9.778 1.00 67.50 89 ILE A N 1
ATOM 648 C CA . ILE A 1 89 ? 21.087 19.484 -10.897 1.00 67.50 89 ILE A CA 1
ATOM 649 C C . ILE A 1 89 ? 21.625 19.992 -12.245 1.00 67.50 89 ILE A C 1
ATOM 651 O O . ILE A 1 89 ? 21.904 19.187 -13.134 1.00 67.50 89 ILE A O 1
ATOM 655 N N . GLY A 1 90 ? 21.850 21.304 -12.389 1.00 74.00 90 GLY A N 1
ATOM 656 C CA . GLY A 1 90 ? 22.427 21.884 -13.606 1.00 74.00 90 GLY A CA 1
ATOM 657 C C . GLY A 1 90 ? 23.840 21.372 -13.914 1.00 74.00 90 GLY A C 1
ATOM 658 O O . GLY A 1 90 ? 24.145 21.072 -15.069 1.00 74.00 90 GLY A O 1
ATOM 659 N N . GLY A 1 91 ? 24.682 21.202 -12.888 1.00 77.56 91 GLY A N 1
ATOM 660 C CA . GLY A 1 91 ? 26.038 20.663 -13.043 1.00 77.56 91 GLY A CA 1
ATOM 661 C C . GLY A 1 91 ? 26.066 19.200 -13.501 1.00 77.56 91 GLY A C 1
ATOM 662 O O . GLY A 1 91 ? 26.849 18.846 -14.383 1.00 77.56 91 GLY A O 1
ATOM 663 N N . ILE A 1 92 ? 25.176 18.360 -12.960 1.00 75.81 92 ILE A N 1
ATOM 664 C CA . ILE A 1 92 ? 25.095 16.934 -13.322 1.00 75.81 92 ILE A CA 1
ATOM 665 C C . ILE A 1 92 ? 24.621 16.762 -14.772 1.00 75.81 92 ILE A C 1
ATOM 667 O O . ILE A 1 92 ? 25.210 15.979 -15.517 1.00 75.81 92 ILE A O 1
ATOM 671 N N . VAL A 1 93 ? 23.612 17.526 -15.207 1.00 80.19 93 VAL A N 1
ATOM 672 C CA . VAL A 1 93 ? 23.107 17.457 -16.592 1.00 80.19 93 VAL A CA 1
ATOM 673 C C . VAL A 1 93 ? 24.192 17.857 -17.601 1.00 80.19 93 VAL A C 1
ATOM 675 O O . VAL A 1 93 ? 24.359 17.179 -18.616 1.00 80.19 93 VAL A O 1
ATOM 678 N N . ALA A 1 94 ? 24.979 18.898 -17.308 1.00 75.88 94 ALA A N 1
ATOM 679 C CA . ALA A 1 94 ? 26.081 19.323 -18.173 1.00 75.88 94 ALA A CA 1
ATOM 680 C C . ALA A 1 94 ? 27.202 18.268 -18.268 1.00 75.88 94 ALA A C 1
ATOM 682 O O . ALA A 1 94 ? 27.720 18.014 -19.357 1.00 75.88 94 ALA A O 1
ATOM 683 N N . ALA A 1 95 ? 27.546 17.612 -17.154 1.00 74.69 95 ALA A N 1
ATOM 684 C CA . ALA A 1 95 ? 28.573 16.571 -17.128 1.00 74.69 95 ALA A CA 1
ATOM 685 C C . ALA A 1 95 ? 28.157 15.315 -17.917 1.00 74.69 95 ALA A C 1
ATOM 687 O O . ALA A 1 95 ? 28.950 14.790 -18.699 1.00 74.69 95 ALA A O 1
ATOM 688 N N . VAL A 1 96 ? 26.904 14.865 -17.771 1.00 75.88 96 VAL A N 1
ATOM 689 C CA . VAL A 1 96 ? 26.376 13.695 -18.499 1.00 75.88 96 VAL A CA 1
ATOM 690 C C . VAL A 1 96 ? 26.284 13.971 -20.003 1.00 75.88 96 VAL A C 1
ATOM 692 O O . VAL A 1 96 ? 26.672 13.120 -20.804 1.00 75.88 96 VAL A O 1
ATOM 695 N N . ALA A 1 97 ? 25.848 15.171 -20.400 1.00 76.56 97 ALA A N 1
ATOM 696 C CA . ALA A 1 97 ? 25.818 15.569 -21.808 1.00 76.56 97 ALA A CA 1
ATOM 697 C C . ALA A 1 97 ? 27.226 15.592 -22.435 1.00 76.56 97 ALA A C 1
ATOM 699 O O . ALA A 1 97 ? 27.408 15.112 -23.555 1.00 76.56 97 ALA A O 1
ATOM 700 N N . GLY A 1 98 ? 28.235 16.078 -21.700 1.00 73.38 98 GLY A N 1
ATOM 701 C CA . GLY A 1 98 ? 29.632 16.054 -22.143 1.00 73.38 98 GLY A CA 1
ATOM 702 C C . GLY A 1 98 ? 30.177 14.634 -22.338 1.00 73.38 98 GLY A C 1
ATOM 703 O O . GLY A 1 98 ? 30.823 14.354 -23.346 1.00 73.38 98 GLY A O 1
ATOM 704 N N . LEU A 1 99 ? 29.867 13.714 -21.420 1.00 71.38 99 LEU A N 1
ATOM 705 C CA . LEU A 1 99 ? 30.357 12.331 -21.469 1.00 71.38 99 LEU A CA 1
ATOM 706 C C . LEU A 1 99 ? 29.731 11.523 -22.620 1.00 71.38 99 LEU A C 1
ATOM 708 O O . LEU A 1 99 ? 30.427 10.752 -23.284 1.00 71.38 99 LEU A O 1
ATOM 712 N N . LEU A 1 100 ? 28.446 11.749 -22.914 1.00 70.00 100 LEU A N 1
ATOM 713 C CA . LEU A 1 100 ? 27.760 11.125 -24.053 1.00 70.00 100 LEU A CA 1
ATOM 714 C C . LEU A 1 100 ? 28.300 11.625 -25.401 1.00 70.00 100 LEU A C 1
ATOM 716 O O . LEU A 1 100 ? 28.466 10.830 -26.326 1.00 70.00 100 LEU A O 1
ATOM 720 N N . LEU A 1 101 ? 28.644 12.912 -25.509 1.00 65.06 101 LEU A N 1
ATOM 721 C CA . LEU A 1 101 ? 29.237 13.476 -26.728 1.00 65.06 101 LEU A CA 1
ATOM 722 C C . LEU A 1 101 ? 30.638 12.913 -27.018 1.00 65.06 101 LEU A C 1
ATOM 724 O O . LEU A 1 101 ? 30.948 12.622 -28.176 1.00 65.06 101 LEU A O 1
ATOM 728 N N . VAL A 1 102 ? 31.458 12.695 -25.983 1.00 63.16 102 VAL A N 1
ATOM 729 C CA . VAL A 1 102 ? 32.794 12.083 -26.125 1.00 63.16 102 VAL A CA 1
ATOM 730 C C . VAL A 1 102 ? 32.694 10.587 -26.453 1.00 63.16 102 VAL A C 1
ATOM 732 O O . VAL A 1 102 ? 33.440 10.091 -27.296 1.00 63.16 102 VAL A O 1
ATOM 735 N N . GLY A 1 103 ? 31.737 9.867 -25.859 1.00 55.53 103 GLY A N 1
ATOM 736 C CA . GLY A 1 103 ? 31.530 8.438 -26.124 1.00 55.53 103 GLY A CA 1
ATOM 737 C C . GLY A 1 103 ? 31.065 8.134 -27.554 1.00 55.53 103 GLY A C 1
ATOM 738 O O . GLY A 1 103 ? 31.557 7.193 -28.175 1.00 55.53 103 GLY A O 1
ATOM 739 N N . VAL A 1 104 ? 30.165 8.953 -28.111 1.00 58.06 104 VAL A N 1
ATOM 740 C CA . VAL A 1 104 ? 29.630 8.746 -29.471 1.00 58.06 104 VAL A CA 1
ATOM 741 C C . VAL A 1 104 ? 30.661 9.089 -30.552 1.00 58.06 104 VAL A C 1
ATOM 743 O O . VAL A 1 104 ? 30.749 8.385 -31.557 1.00 58.06 104 VAL A O 1
ATOM 746 N N . THR A 1 105 ? 31.491 10.117 -30.343 1.00 56.59 105 THR A N 1
ATOM 747 C CA . THR A 1 105 ? 32.550 10.477 -31.305 1.00 56.59 105 THR A CA 1
ATOM 748 C C . THR A 1 105 ? 33.783 9.575 -31.202 1.00 56.59 105 THR A C 1
ATOM 750 O O . THR A 1 105 ? 34.373 9.246 -32.229 1.00 56.59 105 THR A O 1
ATOM 753 N N . GLY A 1 106 ? 34.132 9.090 -30.005 1.00 49.66 106 GLY A N 1
ATOM 754 C CA . GLY A 1 106 ? 35.225 8.128 -29.820 1.00 49.66 106 GLY A CA 1
ATOM 755 C C . GLY A 1 106 ? 34.887 6.703 -30.281 1.00 49.66 106 GLY A C 1
ATOM 756 O O . GLY A 1 106 ? 35.740 6.019 -30.844 1.00 49.66 106 GLY A O 1
ATOM 757 N N . GLY A 1 107 ? 33.638 6.255 -30.102 1.00 48.00 107 GLY A N 1
ATOM 758 C CA . GLY A 1 107 ? 33.212 4.893 -30.448 1.00 48.00 107 GLY A CA 1
ATOM 759 C C . GLY A 1 107 ? 33.095 4.619 -31.951 1.00 48.00 107 GLY A C 1
ATOM 760 O O . GLY A 1 107 ? 33.302 3.485 -32.383 1.00 48.00 107 GLY A O 1
ATOM 761 N N . MET A 1 108 ? 32.827 5.643 -32.770 1.00 53.34 108 MET A N 1
ATOM 762 C CA . MET A 1 108 ? 32.763 5.481 -34.229 1.00 53.34 108 MET A CA 1
ATOM 763 C C . MET A 1 108 ? 34.133 5.417 -34.917 1.00 53.34 108 MET A C 1
ATOM 765 O O . MET A 1 108 ? 34.200 4.964 -36.056 1.00 53.34 108 MET A O 1
ATOM 769 N N . LEU A 1 109 ? 35.228 5.791 -34.244 1.00 51.72 109 LEU A N 1
ATOM 770 C CA . LEU A 1 109 ? 36.571 5.725 -34.834 1.00 51.72 109 LEU A CA 1
ATOM 771 C C . LEU A 1 109 ? 37.275 4.365 -34.652 1.00 51.72 109 LEU A C 1
ATOM 773 O O . LEU A 1 109 ? 38.319 4.147 -35.258 1.00 51.72 109 LEU A O 1
ATOM 777 N N . LEU A 1 110 ? 36.723 3.445 -33.847 1.00 52.59 110 LEU A N 1
ATOM 778 C CA . LEU A 1 110 ? 37.367 2.161 -33.510 1.00 52.59 110 LEU A CA 1
ATOM 779 C C . LEU A 1 110 ? 36.643 0.907 -34.034 1.00 52.59 110 LEU A C 1
ATOM 781 O O . LEU A 1 110 ? 37.117 -0.202 -33.801 1.00 52.59 110 LEU A O 1
ATOM 785 N N . LEU A 1 111 ? 35.530 1.047 -34.765 1.00 50.72 111 LEU A N 1
ATOM 786 C CA . LEU A 1 111 ? 34.769 -0.098 -35.303 1.00 50.72 111 LEU A CA 1
ATOM 787 C C . LEU A 1 111 ? 34.812 -0.232 -36.837 1.00 50.72 111 LEU A C 1
ATOM 789 O O . LEU A 1 111 ? 34.140 -1.095 -37.402 1.00 50.72 111 LEU A O 1
ATOM 793 N N . GLY A 1 112 ? 35.635 0.564 -37.521 1.00 49.97 112 GLY A N 1
ATOM 794 C CA . GLY A 1 112 ? 35.895 0.414 -38.954 1.00 49.97 112 GLY A CA 1
ATOM 795 C C . GLY A 1 112 ? 37.026 -0.577 -39.226 1.00 49.97 112 GLY A C 1
ATOM 796 O O . GLY A 1 112 ? 38.164 -0.157 -39.395 1.00 49.97 112 GLY A O 1
ATOM 797 N N . GLY A 1 113 ? 36.730 -1.879 -39.266 1.00 48.47 113 GLY A N 1
ATOM 798 C CA . GLY A 1 113 ? 37.702 -2.870 -39.748 1.00 48.47 113 GLY A CA 1
ATOM 799 C C . GLY A 1 113 ? 37.513 -4.276 -39.194 1.00 48.47 113 GLY A C 1
ATOM 800 O O . GLY A 1 113 ? 38.364 -4.777 -38.463 1.00 48.47 113 GLY A O 1
ATOM 801 N N . ARG A 1 114 ? 36.407 -4.941 -39.533 1.00 43.91 114 ARG A N 1
ATOM 802 C CA . ARG A 1 114 ? 36.362 -6.405 -39.457 1.00 43.91 114 ARG A CA 1
ATOM 803 C C . ARG A 1 114 ? 35.580 -6.944 -40.642 1.00 43.91 114 ARG A C 1
ATOM 805 O O . ARG A 1 114 ? 34.352 -6.997 -40.633 1.00 43.91 114 ARG A O 1
ATOM 812 N N . ASP A 1 115 ? 36.344 -7.280 -41.671 1.00 43.97 115 ASP A N 1
ATOM 813 C CA . ASP A 1 115 ? 35.896 -7.934 -42.888 1.00 43.97 115 ASP A CA 1
ATOM 814 C C . ASP A 1 115 ? 35.109 -9.202 -42.543 1.00 43.97 115 ASP A C 1
ATOM 816 O O . ASP A 1 115 ? 35.633 -10.141 -41.940 1.00 43.97 115 ASP A O 1
ATOM 820 N N . ARG A 1 116 ? 33.830 -9.235 -42.926 1.00 46.59 116 ARG A N 1
ATOM 821 C CA . ARG A 1 116 ? 33.068 -10.482 -43.012 1.00 46.59 116 ARG A CA 1
ATOM 822 C C . ARG A 1 116 ? 33.253 -11.044 -44.411 1.00 46.59 116 ARG A C 1
ATOM 824 O O . ARG A 1 116 ? 32.487 -10.742 -45.322 1.00 46.59 116 ARG A O 1
ATOM 831 N N . ALA A 1 117 ? 34.289 -11.862 -44.549 1.00 45.00 117 ALA A N 1
ATOM 832 C CA . ALA A 1 117 ? 34.342 -12.873 -45.585 1.00 45.00 117 ALA A CA 1
ATOM 833 C C . ALA A 1 117 ? 33.190 -13.869 -45.359 1.00 45.00 117 ALA A C 1
ATOM 835 O O . ALA A 1 117 ? 33.051 -14.452 -44.289 1.00 45.00 117 ALA A O 1
ATOM 836 N N . THR A 1 118 ? 32.329 -13.951 -46.366 1.00 53.75 118 THR A N 1
ATOM 837 C CA . THR A 1 118 ? 31.689 -15.150 -46.915 1.00 53.75 118 THR A CA 1
ATOM 838 C C . THR A 1 118 ? 31.635 -16.390 -46.013 1.00 53.75 118 THR A C 1
ATOM 840 O O . THR A 1 118 ? 32.576 -17.172 -45.973 1.00 53.75 118 THR A O 1
ATOM 843 N N . GLU A 1 119 ? 30.473 -16.656 -45.415 1.00 45.44 119 GLU A N 1
ATOM 844 C CA . GLU A 1 119 ? 30.088 -18.026 -45.052 1.00 45.44 119 GLU A CA 1
ATOM 845 C C . GLU A 1 119 ? 28.579 -18.209 -45.253 1.00 45.44 119 GLU A C 1
ATOM 847 O O . GLU A 1 119 ? 27.762 -18.230 -44.336 1.00 45.44 119 GLU A O 1
ATOM 852 N N . GLN A 1 120 ? 28.205 -18.278 -46.531 1.00 49.88 120 GLN A N 1
ATOM 853 C CA . GLN A 1 120 ? 26.928 -18.811 -46.982 1.00 49.88 120 GLN A CA 1
ATOM 854 C C . GLN A 1 120 ? 27.055 -20.340 -46.982 1.00 49.88 120 GLN A C 1
ATOM 856 O O . GLN A 1 120 ? 27.317 -20.951 -48.016 1.00 49.88 120 GLN A O 1
ATOM 861 N N . ALA A 1 121 ? 26.933 -20.947 -45.800 1.00 47.91 121 ALA A N 1
ATOM 862 C CA . ALA A 1 121 ? 26.826 -22.391 -45.643 1.00 47.91 121 ALA A CA 1
ATOM 863 C C . ALA A 1 121 ? 25.343 -22.790 -45.595 1.00 47.91 121 ALA A C 1
ATOM 865 O O . ALA A 1 121 ? 24.587 -22.433 -44.694 1.00 47.91 121 ALA A O 1
ATOM 866 N N . SER A 1 122 ? 24.960 -23.503 -46.644 1.00 49.56 122 SER A N 1
ATOM 867 C CA . SER A 1 122 ? 23.780 -24.335 -46.853 1.00 49.56 122 SER A CA 1
ATOM 868 C C . SER A 1 122 ? 23.138 -24.869 -45.567 1.00 49.56 122 SER A C 1
ATOM 870 O O . SER A 1 122 ? 23.738 -25.653 -44.834 1.00 49.56 122 SER A O 1
ATOM 872 N N . SER A 1 123 ? 21.871 -24.526 -45.342 1.00 49.34 123 SER A N 1
ATOM 873 C CA . SER A 1 123 ? 21.022 -25.259 -44.403 1.00 49.34 123 SER A CA 1
ATOM 874 C C . SER A 1 123 ? 20.725 -26.658 -44.969 1.00 49.34 123 SER A C 1
ATOM 876 O O . SER A 1 123 ? 20.292 -26.754 -46.121 1.00 49.34 123 SER A O 1
ATOM 878 N N . PRO A 1 124 ? 20.950 -27.747 -44.212 1.00 66.44 124 PRO A N 1
ATOM 879 C CA . PRO A 1 124 ? 20.505 -29.076 -44.612 1.00 66.44 124 PRO A CA 1
ATOM 880 C C . PRO A 1 124 ? 18.966 -29.172 -44.575 1.00 66.44 124 PRO A C 1
ATOM 882 O O . PRO A 1 124 ? 18.323 -28.453 -43.804 1.00 66.44 124 PRO A O 1
ATOM 885 N N . PRO A 1 125 ? 18.361 -30.039 -45.408 1.00 68.38 125 PRO A N 1
ATOM 886 C CA . PRO A 1 125 ? 16.915 -30.236 -45.444 1.00 68.38 125 PRO A CA 1
ATOM 887 C C . PRO A 1 125 ? 16.379 -30.762 -44.099 1.00 68.38 125 PRO A C 1
ATOM 889 O O . PRO A 1 125 ? 17.111 -31.435 -43.368 1.00 68.38 125 PRO A O 1
ATOM 892 N N . PRO A 1 126 ? 15.104 -30.477 -43.770 1.00 59.06 126 PRO A N 1
ATOM 893 C CA . PRO A 1 126 ? 14.474 -30.959 -42.547 1.00 59.06 126 PRO A CA 1
ATOM 894 C C . PRO A 1 126 ? 14.499 -32.489 -42.516 1.00 59.06 126 PRO A C 1
ATOM 896 O O . PRO A 1 126 ? 14.043 -33.151 -43.449 1.00 59.06 126 PRO A O 1
ATOM 899 N N . ALA A 1 127 ? 15.065 -33.041 -41.443 1.00 56.09 127 ALA A N 1
ATOM 900 C CA . ALA A 1 127 ? 15.061 -34.471 -41.196 1.00 56.09 127 ALA A CA 1
ATOM 901 C C . ALA A 1 127 ? 13.616 -34.951 -41.025 1.00 56.09 127 ALA A C 1
ATOM 903 O O . ALA A 1 127 ? 12.872 -34.424 -40.198 1.00 56.09 127 ALA A O 1
ATOM 904 N N . SER A 1 128 ? 13.242 -35.947 -41.825 1.00 51.50 128 SER A N 1
ATOM 905 C CA . SER A 1 128 ? 11.981 -36.665 -41.723 1.00 51.50 128 SER A CA 1
ATOM 906 C C . SER A 1 128 ? 11.810 -37.234 -40.318 1.00 51.50 128 SER A C 1
ATOM 908 O O . SER A 1 128 ? 12.626 -38.027 -39.843 1.00 51.50 128 SER A O 1
ATOM 910 N N . GLU A 1 129 ? 10.727 -36.812 -39.678 1.00 49.47 129 GLU A N 1
ATOM 911 C CA . GLU A 1 129 ? 10.224 -37.303 -38.404 1.00 49.47 129 GLU A CA 1
ATOM 912 C C . GLU A 1 129 ? 9.943 -38.806 -38.545 1.00 49.47 129 GLU A C 1
ATOM 914 O O . GLU A 1 129 ? 8.953 -39.236 -39.133 1.00 49.47 129 GLU A O 1
ATOM 919 N N . THR A 1 130 ? 10.914 -39.609 -38.114 1.00 54.03 130 THR A N 1
ATOM 920 C CA . THR A 1 130 ? 10.835 -41.068 -38.108 1.00 54.03 130 THR A CA 1
ATOM 921 C C . THR A 1 130 ? 10.123 -41.486 -36.832 1.00 54.03 130 THR A C 1
ATOM 923 O O . THR A 1 130 ? 10.563 -41.127 -35.741 1.00 54.03 130 THR A O 1
ATOM 926 N N . ASP A 1 131 ? 9.032 -42.228 -37.013 1.00 56.44 131 ASP A N 1
ATOM 927 C CA . ASP A 1 131 ? 8.256 -42.991 -36.035 1.00 56.44 131 ASP A CA 1
ATOM 928 C C . ASP A 1 131 ? 8.951 -43.199 -34.680 1.00 56.44 131 ASP A C 1
ATOM 930 O O . ASP A 1 131 ? 9.727 -44.138 -34.475 1.00 56.44 131 ASP A O 1
ATOM 934 N N . ALA A 1 132 ? 8.624 -42.334 -33.719 1.00 56.16 132 ALA A N 1
ATOM 935 C CA . ALA A 1 132 ? 8.916 -42.600 -32.322 1.00 56.16 132 ALA A CA 1
ATOM 936 C C . ALA A 1 132 ? 7.994 -43.740 -31.838 1.00 56.16 132 ALA A C 1
ATOM 938 O O . ALA A 1 132 ? 6.770 -43.639 -31.978 1.00 56.16 132 ALA A O 1
ATOM 939 N N . PRO A 1 133 ? 8.534 -44.831 -31.264 1.00 66.75 133 PRO A N 1
ATOM 940 C CA . PRO A 1 133 ? 7.720 -45.916 -30.736 1.00 66.75 133 PRO A CA 1
ATOM 941 C C . PRO A 1 133 ? 6.827 -45.407 -29.600 1.00 66.75 133 PRO A C 1
ATOM 943 O O . PRO A 1 133 ? 7.287 -44.718 -28.689 1.00 66.75 133 PRO A O 1
ATOM 946 N N . ASN A 1 134 ? 5.541 -45.770 -29.665 1.00 64.50 134 ASN A N 1
ATOM 947 C CA . ASN A 1 134 ? 4.552 -45.484 -28.627 1.00 64.50 134 ASN A CA 1
ATOM 948 C C . ASN A 1 134 ? 5.123 -45.796 -27.230 1.00 64.50 134 ASN A C 1
ATOM 950 O O . ASN A 1 134 ? 5.639 -46.903 -27.030 1.00 64.50 134 ASN A O 1
ATOM 954 N N . PRO A 1 135 ? 5.004 -44.879 -26.250 1.00 68.81 135 PRO A N 1
ATOM 955 C CA . PRO A 1 135 ? 5.439 -45.162 -24.893 1.00 68.81 135 PRO A CA 1
ATOM 956 C C . PRO A 1 135 ? 4.676 -46.381 -24.348 1.00 68.81 135 PRO A C 1
ATOM 958 O O . PRO A 1 135 ? 3.482 -46.545 -24.635 1.00 68.81 135 PRO A O 1
ATOM 961 N N . PRO A 1 136 ? 5.339 -47.261 -23.576 1.00 68.44 136 PRO A N 1
ATOM 962 C CA . PRO A 1 136 ? 4.691 -48.425 -22.995 1.00 68.44 136 PRO A CA 1
ATOM 963 C C . PRO A 1 136 ? 3.492 -47.984 -22.153 1.00 68.44 136 PRO A C 1
ATOM 965 O O . PRO A 1 136 ? 3.605 -47.088 -21.316 1.00 68.44 136 PRO A O 1
ATOM 968 N N . ARG A 1 137 ? 2.336 -48.623 -22.382 1.00 59.19 137 ARG A N 1
ATOM 969 C CA . ARG A 1 137 ? 1.141 -48.447 -21.548 1.00 59.19 137 ARG A CA 1
ATOM 970 C C . ARG A 1 137 ? 1.524 -48.720 -20.097 1.00 59.19 137 ARG A C 1
ATOM 972 O O . ARG A 1 137 ? 1.803 -49.861 -19.736 1.00 59.19 137 ARG A O 1
ATOM 979 N N . THR A 1 138 ? 1.519 -47.678 -19.279 1.00 57.53 138 THR A N 1
ATOM 980 C CA . THR A 1 138 ? 1.621 -47.790 -17.830 1.00 57.53 138 THR A CA 1
ATOM 981 C C . THR A 1 138 ? 0.396 -48.536 -17.322 1.00 57.53 138 THR A C 1
ATOM 983 O O . THR A 1 138 ? -0.744 -48.089 -17.460 1.00 57.53 138 THR A O 1
ATOM 986 N N . THR A 1 139 ? 0.630 -49.717 -16.763 1.00 70.06 139 THR A N 1
ATOM 987 C CA . THR A 1 139 ? -0.360 -50.460 -15.990 1.00 70.06 139 THR A CA 1
ATOM 988 C C . THR A 1 139 ? -0.874 -49.549 -14.867 1.00 70.06 139 THR A C 1
ATOM 990 O O . THR A 1 139 ? -0.052 -48.919 -14.196 1.00 70.06 139 THR A O 1
ATOM 993 N N . PRO A 1 140 ? -2.197 -49.445 -14.644 1.00 68.69 140 PRO A N 1
ATOM 994 C CA . PRO A 1 140 ? -2.741 -48.669 -13.538 1.00 68.69 140 PRO A CA 1
ATOM 995 C C . PRO A 1 140 ? -2.133 -49.147 -12.219 1.00 68.69 140 PRO A C 1
ATOM 997 O O . PRO A 1 140 ? -2.182 -50.338 -11.906 1.00 68.69 140 PRO A O 1
ATOM 1000 N N . LEU A 1 141 ? -1.532 -48.219 -11.473 1.00 72.75 141 LEU A N 1
ATOM 1001 C CA . LEU A 1 141 ? -0.978 -48.500 -10.155 1.00 72.75 141 LEU A CA 1
ATOM 1002 C C . LEU A 1 141 ? -2.122 -49.020 -9.258 1.00 72.75 141 LEU A C 1
ATOM 1004 O O . LEU A 1 141 ? -3.182 -48.385 -9.230 1.00 72.75 141 LEU A O 1
ATOM 1008 N N . PRO A 1 142 ? -1.963 -50.160 -8.559 1.00 78.44 142 PRO A N 1
ATOM 1009 C CA . PRO A 1 142 ? -2.985 -50.659 -7.647 1.00 78.44 142 PRO A CA 1
ATOM 1010 C C . PRO A 1 142 ? -3.341 -49.581 -6.622 1.00 78.44 142 PRO A C 1
ATOM 1012 O O . PRO A 1 142 ? -2.461 -48.888 -6.105 1.00 78.44 142 PRO A O 1
ATOM 1015 N N . ALA A 1 143 ? -4.642 -49.422 -6.370 1.00 75.94 143 ALA A N 1
ATOM 1016 C CA . ALA A 1 143 ? -5.146 -48.428 -5.435 1.00 75.94 143 ALA A CA 1
ATOM 1017 C C . ALA A 1 143 ? -4.449 -48.598 -4.072 1.00 75.94 143 ALA A C 1
ATOM 1019 O O . ALA A 1 143 ? -4.354 -49.731 -3.584 1.00 75.94 143 ALA A O 1
ATOM 1020 N N . PRO A 1 144 ? -3.945 -47.511 -3.461 1.00 78.06 144 PRO A N 1
ATOM 1021 C CA . PRO A 1 144 ? -3.325 -47.594 -2.149 1.00 78.06 144 PRO A CA 1
ATOM 1022 C C . PRO A 1 144 ? -4.337 -48.161 -1.140 1.00 78.06 144 PRO A C 1
ATOM 1024 O O . PRO A 1 144 ? -5.531 -47.855 -1.238 1.00 78.06 144 PRO A O 1
ATOM 1027 N N . PRO A 1 145 ? -3.893 -49.005 -0.191 1.00 81.62 145 PRO A N 1
ATOM 1028 C CA . PRO A 1 145 ? -4.772 -49.537 0.838 1.00 81.62 145 PRO A CA 1
ATOM 1029 C C . PRO A 1 145 ? -5.445 -48.386 1.601 1.00 81.62 145 PRO A C 1
ATOM 1031 O O . PRO A 1 145 ? -4.828 -47.333 1.784 1.00 81.62 145 PRO A O 1
ATOM 1034 N N . PRO A 1 146 ? -6.708 -48.556 2.030 1.00 72.56 146 PRO A N 1
ATOM 1035 C CA . PRO A 1 146 ? -7.418 -47.539 2.788 1.00 72.56 146 PRO A CA 1
ATOM 1036 C C . PRO A 1 146 ? -6.625 -47.209 4.050 1.00 72.56 146 PRO A C 1
ATOM 1038 O O . PRO A 1 146 ? -6.391 -48.068 4.898 1.00 72.56 146 PRO A O 1
ATOM 1041 N N . ASP A 1 147 ? -6.193 -45.956 4.123 1.00 66.00 147 ASP A N 1
ATOM 1042 C CA . ASP A 1 147 ? -5.378 -45.416 5.200 1.00 66.00 147 ASP A CA 1
ATOM 1043 C C . ASP A 1 147 ? -6.134 -45.592 6.533 1.00 66.00 147 ASP A C 1
ATOM 1045 O O . ASP A 1 147 ? -7.234 -45.034 6.675 1.00 66.00 147 ASP A O 1
ATOM 1049 N N . PRO A 1 148 ? -5.628 -46.382 7.502 1.00 68.25 148 PRO A N 1
ATOM 1050 C CA . PRO A 1 148 ? -6.263 -46.550 8.801 1.00 68.25 148 PRO A CA 1
ATOM 1051 C C . PRO A 1 148 ? -6.071 -45.260 9.595 1.00 68.25 148 PRO A C 1
ATOM 1053 O O . PRO A 1 148 ? -5.178 -45.147 10.432 1.00 68.25 148 PRO A O 1
ATOM 1056 N N . ARG A 1 149 ? -6.896 -44.249 9.306 1.00 61.66 149 ARG A N 1
ATOM 1057 C CA . ARG A 1 149 ? -6.872 -42.990 10.048 1.00 61.66 149 ARG A CA 1
ATOM 1058 C C . ARG A 1 149 ? -7.213 -43.303 11.505 1.00 61.66 149 ARG A C 1
ATOM 1060 O O . ARG A 1 149 ? -8.305 -43.816 11.765 1.00 61.66 149 ARG A O 1
ATOM 1067 N N . PRO A 1 150 ? -6.321 -42.992 12.459 1.00 67.19 150 PRO A N 1
ATOM 1068 C CA . PRO A 1 150 ? -6.660 -43.020 13.869 1.00 67.19 150 PRO A CA 1
ATOM 1069 C C . PRO A 1 150 ? -7.897 -42.153 14.082 1.00 67.19 150 PRO A C 1
ATOM 1071 O O . PRO A 1 150 ? -8.006 -41.069 13.506 1.00 67.19 150 PRO A O 1
ATOM 1074 N N . ASN A 1 151 ? -8.835 -42.639 14.886 1.00 61.28 151 ASN A N 1
ATOM 1075 C CA . ASN A 1 151 ? -10.005 -41.883 15.304 1.00 61.28 151 ASN A CA 1
ATOM 1076 C C . ASN A 1 151 ? -9.527 -40.726 16.202 1.00 61.28 151 ASN A C 1
ATOM 1078 O O . ASN A 1 151 ? -9.461 -40.867 17.422 1.00 61.28 151 ASN A O 1
ATOM 1082 N N . VAL A 1 152 ? -9.068 -39.629 15.590 1.00 63.59 152 VAL A N 1
ATOM 1083 C CA . VAL A 1 152 ? -8.599 -38.433 16.295 1.00 63.59 152 VAL A CA 1
ATOM 1084 C C . VAL A 1 152 ? -9.835 -37.763 16.902 1.00 63.59 152 VAL A C 1
ATOM 1086 O O . VAL A 1 152 ? -10.737 -37.390 16.147 1.00 63.59 152 VAL A O 1
ATOM 1089 N N . PRO A 1 153 ? -9.913 -37.616 18.238 1.00 62.78 153 PRO A N 1
ATOM 1090 C CA . PRO A 1 153 ? -10.992 -36.883 18.886 1.00 62.78 153 PRO A CA 1
ATOM 1091 C C . PRO A 1 153 ? -11.126 -35.502 18.252 1.00 62.78 153 PRO A C 1
ATOM 1093 O O . PRO A 1 153 ? -10.116 -34.837 18.013 1.00 62.78 153 PRO A O 1
ATOM 1096 N N . ALA A 1 154 ? -12.362 -35.085 17.967 1.00 65.50 154 ALA A N 1
ATOM 1097 C CA . ALA A 1 154 ? -12.637 -33.771 17.405 1.00 65.50 154 ALA A CA 1
ATOM 1098 C C . ALA A 1 154 ? -11.880 -32.709 18.224 1.00 65.50 154 ALA A C 1
ATOM 1100 O O . ALA A 1 154 ? -12.054 -32.669 19.446 1.00 65.50 154 ALA A O 1
ATOM 1101 N N . PRO A 1 155 ? -11.014 -31.888 17.601 1.00 60.69 155 PRO A N 1
ATOM 1102 C CA . PRO A 1 155 ? -10.294 -30.867 18.332 1.00 60.69 155 PRO A CA 1
ATOM 1103 C C . PRO A 1 155 ? -11.330 -29.938 18.959 1.00 60.69 155 PRO A C 1
ATOM 1105 O O . PRO A 1 155 ? -12.072 -29.252 18.256 1.00 60.69 155 PRO A O 1
ATOM 1108 N N . THR A 1 156 ? -11.392 -29.929 20.290 1.00 62.22 156 THR A N 1
ATOM 1109 C CA . THR A 1 156 ? -12.005 -28.857 21.074 1.00 62.22 156 THR A CA 1
ATOM 1110 C C . THR A 1 156 ? -11.196 -27.597 20.803 1.00 62.22 156 THR A C 1
ATOM 1112 O O . THR A 1 156 ? -10.260 -27.267 21.530 1.00 62.22 156 THR A O 1
ATOM 1115 N N . GLY A 1 157 ? -11.485 -26.962 19.668 1.00 64.25 157 GLY A N 1
ATOM 1116 C CA . GLY A 1 157 ? -10.854 -25.722 19.262 1.00 64.25 157 GLY A CA 1
ATOM 1117 C C . GLY A 1 157 ? -11.121 -24.632 20.301 1.00 64.25 157 GLY A C 1
ATOM 1118 O O . GLY A 1 157 ? -12.154 -24.670 20.978 1.00 64.25 157 GLY A O 1
ATOM 1119 N N . PRO A 1 158 ? -10.200 -23.667 20.451 1.00 66.44 158 PRO A N 1
ATOM 1120 C CA . PRO A 1 158 ? -10.431 -22.508 21.300 1.00 66.44 158 PRO A CA 1
ATOM 1121 C C . PRO A 1 158 ? -11.753 -21.840 20.913 1.00 66.44 158 PRO A C 1
ATOM 1123 O O . PRO A 1 158 ? -12.104 -21.786 19.731 1.00 66.44 158 PRO A O 1
ATOM 1126 N N . ALA A 1 159 ? -12.487 -21.360 21.921 1.00 67.50 159 ALA A N 1
ATOM 1127 C CA . ALA A 1 159 ? -13.754 -20.669 21.726 1.00 67.50 159 ALA A CA 1
ATOM 1128 C C . ALA A 1 159 ? -13.619 -19.608 20.615 1.00 67.50 159 ALA A C 1
ATOM 1130 O O . ALA A 1 159 ? -12.589 -18.923 20.562 1.00 67.50 159 ALA A O 1
ATOM 1131 N N . PRO A 1 160 ? -14.620 -19.476 19.723 1.00 68.38 160 PRO A N 1
ATOM 1132 C CA . PRO A 1 160 ? -14.571 -18.516 18.631 1.00 68.38 160 PRO A CA 1
ATOM 1133 C C . PRO A 1 160 ? -14.254 -17.136 19.197 1.00 68.38 160 PRO A C 1
ATOM 1135 O O . PRO A 1 160 ? -14.935 -16.645 20.099 1.00 68.38 160 PRO A O 1
ATOM 1138 N N . THR A 1 161 ? -13.170 -16.541 18.703 1.00 73.94 161 THR A N 1
ATOM 1139 C CA . THR A 1 161 ? -12.753 -15.203 19.113 1.00 73.94 161 THR A CA 1
ATOM 1140 C C . THR A 1 161 ? -13.932 -14.252 18.891 1.00 73.94 161 THR A C 1
ATOM 1142 O O . THR A 1 161 ? -14.538 -14.319 17.816 1.00 73.94 161 THR A O 1
ATOM 1145 N N . PRO A 1 162 ? -14.288 -13.396 19.870 1.00 73.94 162 PRO A N 1
ATOM 1146 C CA . PRO A 1 162 ? -15.369 -12.434 19.711 1.00 73.94 162 PRO A CA 1
ATOM 1147 C C . PRO A 1 162 ? -15.225 -11.694 18.384 1.00 73.94 162 PRO A C 1
ATOM 1149 O O . PRO A 1 162 ? -14.125 -11.247 18.041 1.00 73.94 162 PRO A O 1
ATOM 1152 N N . LEU A 1 163 ? -16.322 -11.600 17.627 1.00 67.12 163 LEU A N 1
ATOM 1153 C CA . LEU A 1 163 ? -16.322 -10.859 16.373 1.00 67.12 163 LEU A CA 1
ATOM 1154 C C . LEU A 1 163 ? -15.837 -9.434 16.668 1.00 67.12 163 LEU A C 1
ATOM 1156 O O . LEU A 1 163 ? -16.350 -8.795 17.592 1.00 67.12 163 LEU A O 1
ATOM 1160 N N . PRO A 1 164 ? -14.824 -8.936 15.942 1.00 70.56 164 PRO A N 1
ATOM 1161 C CA . PRO A 1 164 ? -14.313 -7.605 16.198 1.00 70.56 164 PRO A CA 1
ATOM 1162 C C . PRO A 1 164 ? -15.419 -6.578 15.902 1.00 70.56 164 PRO A C 1
ATOM 1164 O O . PRO A 1 164 ? -16.260 -6.829 15.033 1.00 70.56 164 PRO A O 1
ATOM 1167 N N . PRO A 1 165 ? -15.430 -5.430 16.602 1.00 72.56 165 PRO A N 1
ATOM 1168 C CA . PRO A 1 165 ? -16.501 -4.449 16.483 1.00 72.56 165 PRO A CA 1
ATOM 1169 C C . PRO A 1 165 ? -16.696 -4.011 15.022 1.00 72.56 165 PRO A C 1
ATOM 1171 O O . PRO A 1 165 ? -15.707 -3.945 14.271 1.00 72.56 165 PRO A O 1
ATOM 1174 N N . PRO A 1 166 ? -17.950 -3.736 14.606 1.00 68.56 166 PRO A N 1
ATOM 1175 C CA . PRO A 1 166 ? -18.237 -3.246 13.266 1.00 68.56 166 PRO A CA 1
ATOM 1176 C C . PRO A 1 166 ? -17.480 -1.934 13.009 1.00 68.56 166 PRO A C 1
ATOM 1178 O O . PRO A 1 166 ? -17.184 -1.198 13.953 1.00 68.56 166 PRO A O 1
ATOM 1181 N N . PRO A 1 167 ? -17.132 -1.638 11.748 1.00 65.69 167 PRO A N 1
ATOM 1182 C CA . PRO A 1 167 ? -16.447 -0.398 11.415 1.00 65.69 167 PRO A CA 1
ATOM 1183 C C . PRO A 1 167 ? -17.315 0.828 11.778 1.00 65.69 167 PRO A C 1
ATOM 1185 O O . PRO A 1 167 ? -18.543 0.753 11.677 1.00 65.69 167 PRO A O 1
ATOM 1188 N N . PRO A 1 168 ? -16.705 1.957 12.185 1.00 65.94 168 PRO A N 1
ATOM 1189 C CA . PRO A 1 168 ? -17.432 3.179 12.512 1.00 65.94 168 PRO A CA 1
ATOM 1190 C C . PRO A 1 168 ? -18.188 3.710 11.286 1.00 65.94 168 PRO A C 1
ATOM 1192 O O . PRO A 1 168 ? -17.656 3.747 10.177 1.00 65.94 168 PRO A O 1
ATOM 1195 N N . SER A 1 169 ? -19.436 4.135 11.487 1.00 56.44 169 SER A N 1
ATOM 1196 C CA . SER A 1 169 ? -20.403 4.475 10.429 1.00 56.44 169 SER A CA 1
ATOM 1197 C C . SER A 1 169 ? -20.634 5.987 10.221 1.00 56.44 169 SER A C 1
ATOM 1199 O O . SER A 1 169 ? -21.655 6.388 9.667 1.00 56.44 169 SER A O 1
ATOM 1201 N N . GLY A 1 170 ? -19.697 6.850 10.627 1.00 56.91 170 GLY A N 1
ATOM 1202 C CA . GLY A 1 170 ? -19.800 8.311 10.459 1.00 56.91 170 GLY A CA 1
ATOM 1203 C C . GLY A 1 170 ? -19.065 8.855 9.223 1.00 56.91 170 GLY A C 1
ATOM 1204 O O . GLY A 1 170 ? -18.106 8.230 8.774 1.00 56.91 170 GLY A O 1
ATOM 1205 N N . PRO A 1 171 ? -19.460 10.020 8.664 1.00 52.75 171 PRO A N 1
ATOM 1206 C CA . PRO A 1 171 ? -18.678 10.692 7.632 1.00 52.75 171 PRO A CA 1
ATOM 1207 C C . PRO A 1 171 ? -17.290 11.034 8.173 1.00 52.75 171 PRO A C 1
ATOM 1209 O O . PRO A 1 171 ? -17.223 11.697 9.202 1.00 52.75 171 PRO A O 1
ATOM 1212 N N . ALA A 1 172 ? -16.204 10.591 7.528 1.00 56.50 172 ALA A N 1
ATOM 1213 C CA . ALA A 1 172 ? -14.852 10.907 7.974 1.00 56.50 172 ALA A CA 1
ATOM 1214 C C . ALA A 1 172 ? -14.588 12.412 7.788 1.00 56.50 172 ALA A C 1
ATOM 1216 O O . ALA A 1 172 ? -14.517 12.879 6.647 1.00 56.50 172 ALA A O 1
ATOM 1217 N N . PRO A 1 173 ? -14.458 13.200 8.870 1.00 63.69 173 PRO A N 1
ATOM 1218 C CA . PRO A 1 173 ? -13.874 14.525 8.753 1.00 63.69 173 PRO A CA 1
ATOM 1219 C C . PRO A 1 173 ? -12.373 14.354 8.480 1.00 63.69 173 PRO A C 1
ATOM 1221 O O . PRO A 1 173 ? -11.774 13.432 9.022 1.00 63.69 173 PRO A O 1
ATOM 1224 N N . GLY A 1 174 ? -11.790 15.212 7.640 1.00 82.31 174 GLY A N 1
ATOM 1225 C CA . GLY A 1 174 ? -10.349 15.221 7.356 1.00 82.31 174 GLY A CA 1
ATOM 1226 C C . GLY A 1 174 ? -9.892 14.112 6.399 1.00 82.31 174 GLY A C 1
ATOM 1227 O O . GLY A 1 174 ? -9.408 13.060 6.815 1.00 82.31 174 GLY A O 1
ATOM 1228 N N . ARG A 1 175 ? -10.021 14.351 5.086 1.00 88.81 175 ARG A N 1
ATOM 1229 C CA . ARG A 1 175 ? -9.346 13.545 4.055 1.00 88.81 175 ARG A CA 1
ATOM 1230 C C . ARG A 1 175 ? -7.998 14.180 3.751 1.00 88.81 175 ARG A C 1
ATOM 1232 O O . ARG A 1 175 ? -7.944 15.337 3.335 1.00 88.81 175 ARG A O 1
ATOM 1239 N N . ARG A 1 176 ? -6.927 13.399 3.856 1.00 92.25 176 ARG A N 1
ATOM 1240 C CA . ARG A 1 176 ? -5.586 13.811 3.423 1.00 92.25 176 ARG A CA 1
ATOM 1241 C C . ARG A 1 176 ? -4.904 12.706 2.630 1.00 92.25 176 ARG A C 1
ATOM 1243 O O . ARG A 1 176 ? -5.218 11.528 2.769 1.00 92.25 176 ARG A O 1
ATOM 1250 N N . GLU A 1 177 ? -3.958 13.097 1.796 1.00 94.00 177 GLU A N 1
ATOM 1251 C CA . GLU A 1 177 ? -3.242 12.196 0.900 1.00 94.00 177 GLU A CA 1
ATOM 1252 C C . GLU A 1 177 ? -1.763 12.172 1.275 1.00 94.00 177 GLU A C 1
ATOM 1254 O O . GLU A 1 177 ? -1.165 13.219 1.526 1.00 94.00 177 GLU A O 1
ATOM 1259 N N . THR A 1 178 ? -1.163 10.983 1.342 1.00 95.12 178 THR A N 1
ATOM 1260 C CA . THR A 1 178 ? 0.290 10.870 1.516 1.00 95.12 178 THR A CA 1
ATOM 1261 C C . THR A 1 178 ? 1.003 11.221 0.217 1.00 95.12 178 THR A C 1
ATOM 1263 O O . THR A 1 178 ? 0.463 11.021 -0.864 1.00 95.12 178 THR A O 1
ATOM 1266 N N . THR A 1 179 ? 2.264 11.632 0.267 1.00 95.25 179 THR A N 1
ATOM 1267 C CA . THR A 1 179 ? 3.075 11.690 -0.958 1.00 95.25 179 THR A CA 1
ATOM 1268 C C . THR A 1 179 ? 3.184 10.285 -1.574 1.00 95.25 179 THR A C 1
ATOM 1270 O O . THR A 1 179 ? 3.563 9.361 -0.852 1.00 95.25 179 THR A O 1
ATOM 1273 N N . PRO A 1 180 ? 2.864 10.080 -2.868 1.00 95.19 180 PRO A N 1
ATOM 1274 C CA . PRO A 1 180 ? 3.103 8.801 -3.531 1.00 95.19 180 PRO A CA 1
ATOM 1275 C C . PRO A 1 180 ? 4.587 8.440 -3.505 1.00 95.19 180 PRO A C 1
ATOM 1277 O O . PRO A 1 180 ? 5.435 9.272 -3.828 1.00 95.19 180 PRO A O 1
ATOM 1280 N N . VAL A 1 181 ? 4.894 7.194 -3.163 1.00 96.06 181 VAL A N 1
ATOM 1281 C CA . VAL A 1 181 ? 6.259 6.659 -3.080 1.00 96.06 181 VAL A CA 1
ATOM 1282 C C . VAL A 1 181 ? 6.430 5.480 -4.036 1.00 96.06 181 VAL A C 1
ATOM 1284 O O . VAL A 1 181 ? 5.464 4.780 -4.339 1.00 96.06 181 VAL A O 1
ATOM 1287 N N . GLY A 1 182 ? 7.648 5.274 -4.540 1.00 94.69 182 GLY A N 1
ATOM 1288 C CA . GLY A 1 182 ? 7.966 4.221 -5.509 1.00 94.69 182 GLY A CA 1
ATOM 1289 C C . GLY A 1 182 ? 8.871 4.717 -6.637 1.00 94.69 182 GLY A C 1
ATOM 1290 O O . GLY A 1 182 ? 9.812 5.467 -6.389 1.00 94.69 182 GLY A O 1
ATOM 1291 N N . GLY A 1 183 ? 8.615 4.255 -7.858 1.00 90.44 183 GLY A N 1
ATOM 1292 C CA . GLY A 1 183 ? 9.392 4.538 -9.061 1.00 90.44 183 GLY A CA 1
ATOM 1293 C C . GLY A 1 183 ? 9.019 5.824 -9.809 1.00 90.44 183 GLY A C 1
ATOM 1294 O O . GLY A 1 183 ? 7.991 6.450 -9.557 1.00 90.44 183 GLY A O 1
ATOM 1295 N N . ALA A 1 184 ? 9.871 6.224 -10.755 1.00 90.06 184 ALA A N 1
ATOM 1296 C CA . ALA A 1 184 ? 9.813 7.545 -11.391 1.00 90.06 184 ALA A CA 1
ATOM 1297 C C . ALA A 1 184 ? 9.210 7.585 -12.811 1.00 90.06 184 ALA A C 1
ATOM 1299 O O . ALA A 1 184 ? 8.943 8.675 -13.315 1.00 90.06 184 ALA A O 1
ATOM 1300 N N . PHE A 1 185 ? 9.006 6.443 -13.480 1.00 87.62 185 PHE A N 1
ATOM 1301 C CA . PHE A 1 185 ? 8.820 6.430 -14.945 1.00 87.62 185 PHE A CA 1
ATOM 1302 C C . PHE A 1 185 ? 7.378 6.275 -15.442 1.00 87.62 185 PHE A C 1
ATOM 1304 O O . PHE A 1 185 ? 7.123 6.402 -16.638 1.00 87.62 185 PHE A O 1
ATOM 1311 N N . ALA A 1 186 ? 6.416 6.050 -14.550 1.00 91.19 186 ALA A N 1
ATOM 1312 C CA . ALA A 1 186 ? 5.011 5.952 -14.930 1.00 91.19 186 ALA A CA 1
ATOM 1313 C C . ALA A 1 186 ? 4.327 7.315 -15.092 1.00 91.19 186 ALA A C 1
ATOM 1315 O O . ALA A 1 186 ? 4.632 8.284 -14.391 1.00 91.19 186 ALA A O 1
ATOM 1316 N N . ASN A 1 187 ? 3.311 7.354 -15.956 1.00 91.25 187 ASN A N 1
ATOM 1317 C CA . ASN A 1 187 ? 2.515 8.547 -16.243 1.00 91.25 187 ASN A CA 1
ATOM 1318 C C . ASN A 1 187 ? 0.994 8.352 -16.129 1.00 91.25 187 ASN A C 1
ATOM 1320 O O . ASN A 1 187 ? 0.276 9.350 -16.158 1.00 91.25 187 ASN A O 1
ATOM 1324 N N . ASN A 1 188 ? 0.493 7.127 -15.935 1.00 93.38 188 ASN A N 1
ATOM 1325 C CA . ASN A 1 188 ? -0.942 6.907 -15.774 1.00 93.38 188 ASN A CA 1
ATOM 1326 C C . ASN A 1 188 ? -1.332 6.904 -14.311 1.00 93.38 188 ASN A C 1
ATOM 1328 O O . ASN A 1 188 ? -0.916 6.024 -13.558 1.00 93.38 188 ASN A O 1
ATOM 1332 N N . ASN A 1 189 ? -2.176 7.851 -13.924 1.00 94.69 189 ASN A N 1
ATOM 1333 C CA . ASN A 1 189 ? -2.709 7.883 -12.574 1.00 94.69 189 ASN A CA 1
ATOM 1334 C C . ASN A 1 189 ? -3.746 6.770 -12.382 1.00 94.69 189 ASN A C 1
ATOM 1336 O O . ASN A 1 189 ? -4.525 6.469 -13.287 1.00 94.69 189 ASN A O 1
ATOM 1340 N N . TYR A 1 190 ? -3.783 6.202 -11.184 1.00 95.56 190 TYR A N 1
ATOM 1341 C CA . TYR A 1 190 ? -4.886 5.368 -10.721 1.00 95.56 190 TYR A CA 1
ATOM 1342 C C . TYR A 1 190 ? -5.314 5.822 -9.327 1.00 95.56 190 TYR A C 1
ATOM 1344 O O . TYR A 1 190 ? -4.533 6.441 -8.595 1.00 95.56 190 TYR A O 1
ATOM 1352 N N . ARG A 1 191 ? -6.569 5.546 -8.975 1.00 96.25 191 ARG A N 1
ATOM 1353 C CA . ARG A 1 191 ? -7.143 5.900 -7.681 1.00 96.25 191 ARG A CA 1
ATOM 1354 C C . ARG A 1 191 ? -8.324 4.993 -7.371 1.00 96.25 191 ARG A C 1
ATOM 1356 O O . ARG A 1 191 ? -9.231 4.886 -8.187 1.00 96.25 191 ARG A O 1
ATOM 1363 N N . GLU A 1 192 ? -8.343 4.473 -6.153 1.00 95.38 192 GLU A N 1
ATOM 1364 C CA . GLU A 1 192 ? -9.521 3.864 -5.547 1.00 95.38 192 GLU A CA 1
ATOM 1365 C C . GLU A 1 192 ? -9.764 4.526 -4.195 1.00 95.38 192 GLU A C 1
ATOM 1367 O O . GLU A 1 192 ? -8.895 4.509 -3.328 1.00 95.38 192 GLU A O 1
ATOM 1372 N N . SER A 1 193 ? -10.954 5.079 -4.001 1.00 94.88 193 SER A N 1
ATOM 1373 C CA . SER A 1 193 ? -11.404 5.589 -2.708 1.00 94.88 193 SER A CA 1
ATOM 1374 C C . SER A 1 193 ? -12.732 4.917 -2.394 1.00 94.88 193 SER A C 1
ATOM 1376 O O . SER A 1 193 ? -13.604 4.837 -3.264 1.00 94.88 193 SER A O 1
ATOM 1378 N N . ARG A 1 194 ? -12.900 4.409 -1.175 1.00 93.12 194 ARG A N 1
ATOM 1379 C CA . ARG A 1 194 ? -14.181 3.846 -0.728 1.00 93.12 194 ARG A CA 1
ATOM 1380 C C . ARG A 1 194 ? -14.941 4.868 0.109 1.00 93.12 194 ARG A C 1
ATOM 1382 O O . ARG A 1 194 ? -14.465 5.972 0.332 1.00 93.12 194 ARG A O 1
ATOM 1389 N N . ALA A 1 195 ? -16.170 4.546 0.491 1.00 81.25 195 ALA A N 1
ATOM 1390 C CA . ALA A 1 195 ? -16.943 5.381 1.402 1.00 81.25 195 ALA A CA 1
ATOM 1391 C C . ALA A 1 195 ? -16.604 5.054 2.863 1.00 81.25 195 ALA A C 1
ATOM 1393 O O . ALA A 1 195 ? -15.962 4.045 3.164 1.00 81.25 195 ALA A O 1
ATOM 1394 N N . ASN A 1 196 ? -17.077 5.904 3.770 1.00 73.38 196 ASN A N 1
ATOM 1395 C CA . ASN A 1 196 ? -16.846 5.768 5.203 1.00 73.38 196 ASN A CA 1
ATOM 1396 C C . ASN A 1 196 ? -17.320 4.415 5.754 1.00 73.38 196 ASN A C 1
ATOM 1398 O O . ASN A 1 196 ? -18.327 3.866 5.308 1.00 73.38 196 ASN A O 1
ATOM 1402 N N . GLY A 1 197 ? -16.582 3.887 6.731 1.00 81.81 197 GLY A N 1
ATOM 1403 C CA . GLY A 1 197 ? -16.828 2.564 7.311 1.00 81.81 197 GLY A CA 1
ATOM 1404 C C . GLY A 1 197 ? -16.222 1.400 6.520 1.00 81.81 197 GLY A C 1
ATOM 1405 O O . GLY A 1 197 ? -16.437 0.244 6.877 1.00 81.81 197 GLY A O 1
ATOM 1406 N N . VAL A 1 198 ? -15.445 1.684 5.472 1.00 92.44 198 VAL A N 1
ATOM 1407 C CA . VAL A 1 198 ? -14.618 0.696 4.774 1.00 92.44 198 VAL A CA 1
ATOM 1408 C C . VAL A 1 198 ? -13.153 0.915 5.146 1.00 92.44 198 VAL A C 1
ATOM 1410 O O . VAL A 1 198 ? -12.683 2.050 5.157 1.00 92.44 198 VAL A O 1
ATOM 1413 N N . MET A 1 199 ? -12.432 -0.158 5.472 1.00 94.94 199 MET A N 1
ATOM 1414 C CA . MET A 1 199 ? -11.018 -0.090 5.866 1.00 94.94 199 MET A CA 1
ATOM 1415 C C . MET A 1 199 ? -10.157 -0.953 4.958 1.00 94.94 199 MET A C 1
ATOM 1417 O O . MET A 1 199 ? -10.517 -2.093 4.6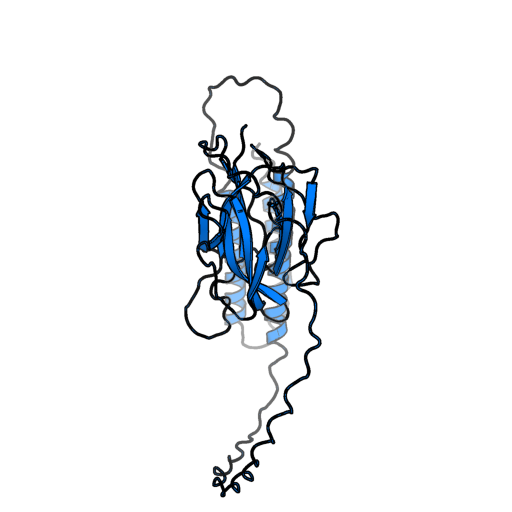63 1.00 94.94 199 MET A O 1
ATOM 1421 N N . LEU A 1 200 ? -8.992 -0.451 4.562 1.00 97.50 200 LEU A N 1
ATOM 1422 C CA . LEU A 1 200 ? -8.009 -1.261 3.854 1.00 97.50 200 LEU A CA 1
ATOM 1423 C C . LEU A 1 200 ? -7.357 -2.266 4.818 1.00 97.50 200 LEU A C 1
ATOM 1425 O O . LEU A 1 200 ? -6.693 -1.873 5.778 1.00 97.50 200 LEU A O 1
ATOM 1429 N N . ILE A 1 201 ? -7.523 -3.565 4.567 1.00 98.38 201 ILE A N 1
ATOM 1430 C CA . ILE A 1 201 ? -6.983 -4.634 5.428 1.00 98.38 201 ILE A CA 1
ATOM 1431 C C . ILE A 1 201 ? -5.888 -5.463 4.762 1.00 98.38 201 ILE A C 1
ATOM 1433 O O . ILE A 1 201 ? -5.259 -6.285 5.425 1.00 98.38 201 ILE A O 1
ATOM 1437 N N . GLY A 1 202 ? -5.643 -5.279 3.469 1.00 98.44 202 GLY A N 1
ATOM 1438 C CA . GLY A 1 202 ? -4.673 -6.090 2.752 1.00 98.44 202 GLY A CA 1
ATOM 1439 C C . GLY A 1 202 ? -4.576 -5.759 1.275 1.00 98.44 202 GLY A C 1
ATOM 1440 O O . GLY A 1 202 ? -5.246 -4.854 0.776 1.00 98.44 202 GLY A O 1
ATOM 1441 N N . PHE A 1 203 ? -3.760 -6.547 0.590 1.00 98.50 203 PHE A N 1
ATOM 1442 C CA . PHE A 1 203 ? -3.595 -6.537 -0.855 1.00 98.50 203 PHE A CA 1
ATOM 1443 C C . PHE A 1 203 ? -3.412 -7.957 -1.376 1.00 98.50 203 PHE A C 1
ATOM 1445 O O . PHE A 1 203 ? -2.847 -8.817 -0.703 1.00 98.50 203 PHE A O 1
ATOM 1452 N N . GLU A 1 204 ? -3.814 -8.183 -2.616 1.00 97.75 204 GLU A N 1
ATOM 1453 C CA . GLU A 1 204 ? -3.151 -9.172 -3.452 1.00 97.75 204 GLU A CA 1
ATOM 1454 C C . GLU A 1 204 ? -2.040 -8.511 -4.251 1.00 97.75 204 GLU A C 1
ATOM 1456 O O . GLU A 1 204 ? -2.218 -7.418 -4.794 1.00 97.75 204 GLU A O 1
ATOM 1461 N N . ILE A 1 205 ? -0.910 -9.200 -4.329 1.00 97.50 205 ILE A N 1
ATOM 1462 C CA . ILE A 1 205 ? 0.323 -8.695 -4.913 1.00 97.50 205 ILE A CA 1
ATOM 1463 C C . ILE A 1 205 ? 0.794 -9.700 -5.948 1.00 97.50 205 ILE A C 1
ATOM 1465 O O . ILE A 1 205 ? 0.987 -10.873 -5.632 1.00 97.50 205 ILE A O 1
ATOM 1469 N N . GLY A 1 206 ? 0.957 -9.244 -7.183 1.00 95.50 206 GLY A N 1
ATOM 1470 C CA . GLY A 1 206 ? 1.535 -10.035 -8.260 1.00 95.50 206 GLY A CA 1
ATOM 1471 C C . GLY A 1 206 ? 2.896 -9.475 -8.630 1.00 95.50 206 GLY A C 1
ATOM 1472 O O . GLY A 1 206 ? 3.104 -8.256 -8.645 1.00 95.50 206 GLY A O 1
ATOM 1473 N N . PHE A 1 207 ? 3.816 -10.383 -8.917 1.00 94.19 207 PHE A N 1
ATOM 1474 C CA . PHE A 1 207 ? 5.208 -10.059 -9.188 1.00 94.19 207 PHE A CA 1
ATOM 1475 C C . PHE A 1 207 ? 5.493 -10.149 -10.680 1.00 94.19 207 PHE A C 1
ATOM 1477 O O . PHE A 1 207 ? 4.959 -11.013 -11.369 1.00 94.19 207 PHE A O 1
ATOM 1484 N N . GLY A 1 208 ? 6.367 -9.271 -11.152 1.00 92.00 208 GLY A N 1
ATOM 1485 C CA . GLY A 1 208 ? 7.031 -9.397 -12.441 1.00 92.00 208 GLY A CA 1
ATOM 1486 C C . GLY A 1 208 ? 8.532 -9.220 -12.256 1.00 92.00 208 GLY A C 1
ATOM 1487 O O . GLY A 1 208 ? 9.015 -8.976 -11.152 1.00 92.00 208 GLY A O 1
ATOM 1488 N N . LYS A 1 209 ? 9.277 -9.298 -13.347 1.00 91.94 209 LYS A N 1
ATOM 1489 C CA . LYS A 1 209 ? 10.674 -8.845 -13.417 1.00 91.94 209 LYS A CA 1
ATOM 1490 C C . LYS A 1 209 ? 10.802 -7.759 -14.464 1.00 91.94 209 LYS A C 1
ATOM 1492 O O . LYS A 1 209 ? 10.058 -7.764 -15.431 1.00 91.94 209 LYS A O 1
ATOM 1497 N N . VAL A 1 210 ? 11.778 -6.887 -14.311 1.00 89.00 210 VAL A N 1
ATOM 1498 C CA . VAL A 1 210 ? 12.273 -6.027 -15.387 1.00 89.00 210 VAL A CA 1
ATOM 1499 C C . VAL A 1 210 ? 13.786 -6.147 -15.337 1.00 89.00 210 VAL A C 1
ATOM 1501 O O . VAL A 1 210 ? 14.395 -5.858 -14.306 1.00 89.00 210 VAL A O 1
ATOM 1504 N N . PHE A 1 211 ? 14.385 -6.657 -16.414 1.00 89.31 211 PHE A N 1
ATOM 1505 C CA . PHE A 1 211 ? 15.757 -7.178 -16.386 1.00 89.31 211 PHE A CA 1
ATOM 1506 C C . PHE A 1 211 ? 15.932 -8.198 -15.237 1.00 89.31 211 PHE A C 1
ATOM 1508 O O . PHE A 1 211 ? 15.140 -9.133 -15.119 1.00 89.31 211 PHE A O 1
ATOM 1515 N N . ASP A 1 212 ? 16.919 -7.986 -14.363 1.00 92.88 212 ASP A N 1
ATOM 1516 C CA . ASP A 1 212 ? 17.233 -8.838 -13.209 1.00 92.88 212 ASP A CA 1
ATOM 1517 C C . ASP A 1 212 ? 16.652 -8.307 -11.884 1.00 92.88 212 ASP A C 1
ATOM 1519 O O . ASP A 1 212 ? 17.177 -8.604 -10.806 1.00 92.88 212 ASP A O 1
ATOM 1523 N N . THR A 1 213 ? 15.619 -7.461 -11.943 1.00 93.38 213 THR A N 1
ATOM 1524 C CA . THR A 1 213 ? 14.978 -6.850 -10.766 1.00 93.38 213 THR A CA 1
ATOM 1525 C C . THR A 1 213 ? 13.530 -7.299 -10.648 1.00 93.38 213 THR A C 1
ATOM 1527 O O . THR A 1 213 ? 12.768 -7.190 -11.609 1.00 93.38 213 THR A O 1
ATOM 1530 N N . ASP A 1 214 ? 13.150 -7.791 -9.469 1.00 94.50 214 ASP A N 1
ATOM 1531 C CA . ASP A 1 214 ? 11.755 -8.110 -9.159 1.00 94.50 214 ASP A CA 1
ATOM 1532 C C . ASP A 1 214 ? 10.946 -6.824 -8.953 1.00 94.50 214 ASP A C 1
ATOM 1534 O O . ASP A 1 214 ? 11.380 -5.891 -8.277 1.00 94.50 214 ASP A O 1
ATOM 1538 N N . ILE A 1 215 ? 9.756 -6.773 -9.542 1.00 95.19 215 ILE A N 1
ATOM 1539 C CA . ILE A 1 215 ? 8.849 -5.631 -9.457 1.00 95.19 215 ILE A CA 1
ATOM 1540 C C . ILE A 1 215 ? 7.449 -6.059 -9.028 1.00 95.19 215 ILE A C 1
ATOM 1542 O O . ILE A 1 215 ? 7.029 -7.203 -9.213 1.00 95.19 215 ILE A O 1
ATOM 1546 N N . ILE A 1 216 ? 6.694 -5.105 -8.497 1.00 96.00 216 ILE A N 1
ATOM 1547 C CA . ILE A 1 216 ? 5.274 -5.245 -8.199 1.00 96.00 216 ILE A CA 1
ATOM 1548 C C . ILE A 1 216 ? 4.477 -4.902 -9.464 1.00 96.00 216 ILE A C 1
ATOM 1550 O O . ILE A 1 216 ? 4.213 -3.739 -9.778 1.00 96.00 216 ILE A O 1
ATOM 1554 N N . ALA A 1 217 ? 4.104 -5.935 -10.217 1.00 94.31 217 ALA A N 1
ATOM 1555 C CA . ALA A 1 217 ? 3.396 -5.799 -11.490 1.00 94.31 217 ALA A CA 1
ATOM 1556 C C . ALA A 1 217 ? 1.871 -5.685 -11.325 1.00 94.31 217 ALA A C 1
ATOM 1558 O O . ALA A 1 217 ? 1.191 -5.174 -12.218 1.00 94.31 217 ALA A O 1
ATOM 1559 N N . TYR A 1 218 ? 1.340 -6.142 -10.188 1.00 95.06 218 TYR A N 1
ATOM 1560 C CA . TYR A 1 218 ? -0.089 -6.162 -9.890 1.00 95.06 218 TYR A CA 1
ATOM 1561 C C . TYR A 1 218 ? -0.361 -5.849 -8.420 1.00 95.06 218 TYR A C 1
ATOM 1563 O O . TYR A 1 218 ? 0.313 -6.374 -7.531 1.00 95.06 218 TYR A O 1
ATOM 1571 N N . LEU A 1 219 ? -1.390 -5.039 -8.178 1.00 96.69 219 LEU A N 1
ATOM 1572 C CA . LEU A 1 219 ? -1.952 -4.765 -6.861 1.00 96.69 219 LEU A CA 1
ATOM 1573 C C . LEU A 1 219 ? -3.477 -4.765 -6.927 1.00 96.69 219 LEU A C 1
ATOM 1575 O O . LEU A 1 219 ? -4.064 -4.057 -7.742 1.00 96.69 219 LEU A O 1
ATOM 1579 N N . ARG A 1 220 ? -4.125 -5.484 -6.012 1.00 97.44 220 ARG A N 1
ATOM 1580 C CA . ARG A 1 220 ? -5.574 -5.389 -5.786 1.00 97.44 220 ARG A CA 1
ATOM 1581 C C . ARG A 1 220 ? -5.845 -5.194 -4.296 1.00 97.44 220 ARG A C 1
ATOM 1583 O O . ARG A 1 220 ? -5.480 -6.077 -3.519 1.00 97.44 220 ARG A O 1
ATOM 1590 N N . PRO A 1 221 ? -6.438 -4.068 -3.864 1.00 98.12 221 PRO A N 1
ATOM 1591 C CA . PRO A 1 221 ? -6.705 -3.840 -2.452 1.00 98.12 221 PRO A CA 1
ATOM 1592 C C . PRO A 1 221 ? -7.783 -4.796 -1.936 1.00 98.12 221 PRO A C 1
ATOM 1594 O O . PRO A 1 221 ? -8.685 -5.211 -2.667 1.00 98.12 221 PRO A O 1
ATOM 1597 N N . ILE A 1 222 ? -7.684 -5.136 -0.654 1.00 98.38 222 ILE A N 1
ATOM 1598 C CA . ILE A 1 222 ? -8.666 -5.941 0.071 1.00 98.38 222 ILE A CA 1
ATOM 1599 C C . ILE A 1 222 ? -9.271 -5.052 1.147 1.00 98.38 222 ILE A C 1
ATOM 1601 O O . ILE A 1 222 ? -8.589 -4.593 2.069 1.00 98.38 222 ILE A O 1
ATOM 1605 N N . TRP A 1 223 ? -10.563 -4.811 1.010 1.00 97.81 223 TRP A N 1
ATOM 1606 C CA . TRP A 1 223 ? -11.342 -3.930 1.857 1.00 97.81 223 TRP A CA 1
ATOM 1607 C C . TRP A 1 223 ? -12.137 -4.734 2.876 1.00 97.81 223 TRP A C 1
ATOM 1609 O O . TRP A 1 223 ? -12.744 -5.750 2.547 1.00 97.81 223 TRP A O 1
ATOM 1619 N N . LEU A 1 224 ? -12.195 -4.246 4.107 1.00 96.44 224 LEU A N 1
ATOM 1620 C CA . LEU A 1 224 ? -13.167 -4.686 5.091 1.00 96.44 224 LEU A CA 1
ATOM 1621 C C . LEU A 1 224 ? -14.371 -3.753 5.053 1.00 96.44 224 LEU A C 1
ATOM 1623 O O . LEU A 1 224 ? -14.243 -2.561 5.328 1.00 96.44 224 LEU A O 1
ATOM 1627 N N . THR A 1 225 ? -15.533 -4.314 4.756 1.00 95.50 225 THR A N 1
ATOM 1628 C CA . THR A 1 225 ? -16.827 -3.626 4.739 1.00 95.50 225 THR A CA 1
ATOM 1629 C C . THR A 1 225 ? -17.714 -4.135 5.880 1.00 95.50 225 THR A C 1
ATOM 1631 O O . THR A 1 225 ? -17.421 -5.190 6.453 1.00 95.50 225 THR A O 1
ATOM 1634 N N . PRO A 1 226 ? -18.847 -3.473 6.182 1.00 92.50 226 PRO A N 1
ATOM 1635 C CA . PRO A 1 226 ? -19.839 -4.011 7.117 1.00 92.50 226 PRO A CA 1
ATOM 1636 C C . PRO A 1 226 ? -20.354 -5.408 6.734 1.00 92.50 226 PRO A C 1
ATOM 1638 O O . PRO A 1 226 ? -20.741 -6.181 7.603 1.00 92.50 226 PRO A O 1
ATOM 1641 N N . THR A 1 227 ? -20.336 -5.741 5.439 1.00 93.81 227 THR A N 1
ATOM 1642 C CA . THR A 1 227 ? -20.764 -7.048 4.912 1.00 93.81 227 THR A CA 1
ATOM 1643 C C . THR A 1 227 ? -19.649 -8.095 4.859 1.00 93.81 227 THR A C 1
ATOM 1645 O O . THR A 1 227 ? -19.898 -9.223 4.445 1.00 93.81 227 THR A O 1
ATOM 1648 N N . GLY A 1 228 ? -18.427 -7.741 5.264 1.00 94.69 228 GLY A N 1
ATOM 1649 C CA . GLY A 1 228 ? -17.255 -8.613 5.205 1.00 94.69 228 GLY A CA 1
ATOM 1650 C C . GLY A 1 228 ? -16.183 -8.121 4.236 1.00 94.69 228 GLY A C 1
ATOM 1651 O O . GLY A 1 228 ? -16.131 -6.942 3.877 1.00 94.69 228 GLY A O 1
ATOM 1652 N N . GLU A 1 229 ? -15.288 -9.024 3.852 1.00 97.19 229 GLU A N 1
ATOM 1653 C CA . GLU A 1 229 ? -14.155 -8.715 2.979 1.00 97.19 229 GLU A CA 1
ATOM 1654 C C . GLU A 1 229 ? -14.602 -8.559 1.521 1.00 97.19 229 GLU A C 1
ATOM 1656 O O . GLU A 1 229 ? -15.396 -9.350 1.014 1.00 97.19 229 GLU A O 1
ATOM 1661 N N . GLN A 1 230 ? -14.081 -7.544 0.837 1.00 97.19 230 GLN A N 1
ATOM 1662 C CA . GLN A 1 230 ? -14.340 -7.283 -0.575 1.00 97.19 230 GLN A CA 1
ATOM 1663 C C . GLN A 1 230 ? -13.043 -6.916 -1.290 1.00 97.19 230 GLN A C 1
ATOM 1665 O O . GLN A 1 230 ? -12.259 -6.100 -0.807 1.00 97.19 230 GLN A O 1
ATOM 1670 N N . PHE A 1 231 ? -12.828 -7.490 -2.470 1.00 96.94 231 PHE A N 1
ATOM 1671 C CA . PHE A 1 231 ? -11.731 -7.084 -3.342 1.00 96.94 231 PHE A CA 1
ATOM 1672 C C . PHE A 1 231 ? -12.071 -5.769 -4.048 1.00 96.94 231 PHE A C 1
ATOM 1674 O O . PHE A 1 231 ? -13.203 -5.567 -4.494 1.00 96.94 231 PHE A O 1
ATOM 1681 N N . GLY A 1 232 ? -11.088 -4.877 -4.133 1.00 95.81 232 GLY A N 1
ATOM 1682 C CA . GLY A 1 232 ? -11.178 -3.663 -4.933 1.00 95.81 232 GLY A CA 1
ATOM 1683 C C . GLY A 1 232 ? -10.843 -3.891 -6.403 1.00 95.81 232 GLY A C 1
ATOM 1684 O O . GLY A 1 232 ? -10.840 -5.022 -6.901 1.00 95.81 232 GLY A O 1
ATOM 1685 N N . GLU A 1 233 ? -10.565 -2.795 -7.099 1.00 95.06 233 GLU A N 1
ATOM 1686 C CA . GLU A 1 233 ? -10.154 -2.836 -8.497 1.00 95.06 233 GLU A CA 1
ATOM 1687 C C . GLU A 1 233 ? -8.724 -3.385 -8.610 1.00 95.06 233 GLU A C 1
ATOM 1689 O O . GLU A 1 233 ? -7.844 -3.102 -7.798 1.00 95.06 233 GLU A O 1
ATOM 1694 N N . ALA A 1 234 ? -8.494 -4.217 -9.621 1.00 94.62 234 ALA A N 1
ATOM 1695 C CA . ALA A 1 234 ? -7.166 -4.711 -9.937 1.00 94.62 234 ALA A CA 1
ATOM 1696 C C . ALA A 1 234 ? -6.368 -3.648 -10.702 1.00 94.62 234 ALA A C 1
ATOM 1698 O O . ALA A 1 234 ? -6.774 -3.205 -11.777 1.00 94.62 234 ALA A O 1
ATOM 1699 N N . TYR A 1 235 ? -5.191 -3.301 -10.190 1.00 94.25 235 TYR A N 1
ATOM 1700 C CA . TYR A 1 235 ? -4.253 -2.402 -10.844 1.00 94.25 235 TYR A CA 1
ATOM 1701 C C . TYR A 1 235 ? -3.039 -3.169 -11.349 1.00 94.25 235 TYR A C 1
ATOM 1703 O O . TYR A 1 235 ? -2.367 -3.877 -10.604 1.00 94.25 235 TYR A O 1
ATOM 1711 N N . GLY A 1 236 ? -2.750 -2.977 -12.631 1.00 90.94 236 GLY A N 1
ATOM 1712 C CA . GLY A 1 236 ? -1.637 -3.612 -13.322 1.00 90.94 236 GLY A CA 1
ATOM 1713 C C . GLY A 1 236 ? -1.966 -5.003 -13.836 1.00 90.94 236 GLY A C 1
ATOM 1714 O O . GLY A 1 236 ? -3.135 -5.381 -13.924 1.00 90.94 236 GLY A O 1
ATOM 1715 N N . ARG A 1 237 ? -0.940 -5.741 -14.252 1.00 85.25 237 ARG A N 1
ATOM 1716 C CA . ARG A 1 237 ? -1.115 -6.998 -14.979 1.00 85.25 237 ARG A CA 1
ATOM 1717 C C . ARG A 1 237 ? -0.889 -8.173 -14.050 1.00 85.25 237 ARG A C 1
ATOM 1719 O O . ARG A 1 237 ? 0.206 -8.361 -13.527 1.00 85.25 237 ARG A O 1
ATOM 1726 N N . THR A 1 238 ? -1.926 -8.985 -13.873 1.00 79.06 238 THR A N 1
ATOM 1727 C CA . THR A 1 238 ? -1.830 -10.203 -13.073 1.00 79.06 238 THR A CA 1
ATOM 1728 C C . THR A 1 238 ? -0.830 -11.160 -13.714 1.00 79.06 238 THR A C 1
ATOM 1730 O O . THR A 1 238 ? -1.051 -11.670 -14.812 1.00 79.06 238 THR A O 1
ATOM 1733 N N . GLN A 1 239 ? 0.268 -11.405 -13.012 1.00 80.12 239 GLN A N 1
ATOM 1734 C CA . GLN A 1 239 ? 1.234 -12.446 -13.330 1.00 80.12 239 GLN A CA 1
ATOM 1735 C C . GLN A 1 239 ? 1.286 -13.392 -12.133 1.00 80.12 239 GLN A C 1
ATOM 1737 O O . GLN A 1 239 ? 1.317 -12.951 -10.984 1.00 80.12 239 GLN A O 1
ATOM 1742 N N . ALA A 1 240 ? 1.215 -14.695 -12.396 1.00 80.44 240 ALA A N 1
ATOM 1743 C CA . ALA A 1 240 ? 1.389 -15.688 -11.348 1.00 80.44 240 ALA A CA 1
ATOM 1744 C C . ALA A 1 240 ? 2.885 -15.782 -10.978 1.00 80.44 240 ALA A C 1
ATOM 1746 O O . ALA A 1 240 ? 3.721 -15.760 -11.882 1.00 80.44 240 ALA A O 1
ATOM 1747 N N . PRO A 1 241 ? 3.232 -15.938 -9.688 1.00 90.25 241 PRO A N 1
ATOM 1748 C CA . PRO A 1 241 ? 2.326 -16.114 -8.553 1.00 90.25 241 PRO A CA 1
ATOM 1749 C C . PRO A 1 241 ? 1.734 -14.793 -8.029 1.00 90.25 241 PRO A C 1
ATOM 1751 O O . PRO A 1 241 ? 2.394 -13.757 -8.016 1.00 90.25 241 PRO A O 1
ATOM 1754 N N . VAL A 1 242 ? 0.496 -14.868 -7.530 1.00 95.25 242 VAL A N 1
ATOM 1755 C CA . VAL A 1 242 ? -0.150 -13.797 -6.757 1.00 95.25 242 VAL A CA 1
ATOM 1756 C C . VAL A 1 242 ? -0.168 -14.205 -5.289 1.00 95.25 242 VAL A C 1
ATOM 1758 O O . VAL A 1 242 ? -0.573 -15.320 -4.961 1.00 95.25 242 VAL A O 1
ATOM 1761 N N . VAL A 1 243 ? 0.261 -13.306 -4.406 1.00 97.19 243 VAL A N 1
ATOM 1762 C CA . VAL A 1 243 ? 0.279 -13.513 -2.956 1.00 97.19 243 VAL A CA 1
ATOM 1763 C C . VAL A 1 243 ? -0.753 -12.610 -2.298 1.00 97.19 243 VAL A C 1
ATOM 1765 O O . VAL A 1 243 ? -0.786 -11.404 -2.535 1.00 97.19 243 VAL A O 1
ATOM 1768 N N . THR A 1 244 ? -1.591 -13.194 -1.445 1.00 98.12 244 THR A N 1
ATOM 1769 C CA . THR A 1 244 ? -2.543 -12.456 -0.614 1.00 98.12 244 THR A CA 1
ATOM 1770 C C . THR A 1 244 ? -1.891 -12.085 0.710 1.00 98.12 244 THR A C 1
ATOM 1772 O O . THR A 1 244 ? -1.535 -12.951 1.507 1.00 98.12 244 THR A O 1
ATOM 1775 N N . VAL A 1 245 ? -1.787 -10.787 0.969 1.00 98.25 245 VAL A N 1
ATOM 1776 C CA . VAL A 1 245 ? -1.226 -10.223 2.194 1.00 98.25 245 VAL A CA 1
ATOM 1777 C C . VAL A 1 245 ? -2.344 -9.511 2.934 1.00 98.25 245 VAL A C 1
ATOM 1779 O O . VAL A 1 245 ? -2.835 -8.475 2.490 1.00 98.25 245 VAL A O 1
ATOM 1782 N N . LYS A 1 246 ? -2.774 -10.076 4.062 1.00 98.50 246 LYS A N 1
ATOM 1783 C CA . LYS A 1 246 ? -3.937 -9.591 4.809 1.00 98.50 246 LYS A CA 1
ATOM 1784 C C . LYS A 1 246 ? -3.633 -9.468 6.297 1.00 98.50 246 LYS A C 1
ATOM 1786 O O . LYS A 1 246 ? -2.925 -10.296 6.870 1.00 98.50 246 LYS A O 1
ATOM 1791 N N . ALA A 1 247 ? -4.192 -8.435 6.914 1.00 98.25 247 ALA A N 1
ATOM 1792 C CA . ALA A 1 247 ? -4.150 -8.234 8.350 1.00 98.25 247 ALA A CA 1
ATOM 1793 C C . ALA A 1 247 ? -4.859 -9.378 9.102 1.00 98.25 247 ALA A C 1
ATOM 1795 O O . ALA A 1 247 ? -5.783 -10.014 8.591 1.00 98.25 247 ALA A O 1
ATOM 1796 N N . LYS A 1 248 ? -4.458 -9.610 10.354 1.00 98.12 248 LYS A N 1
ATOM 1797 C CA . LYS A 1 248 ? -5.188 -10.464 11.297 1.00 98.12 248 LYS A CA 1
ATOM 1798 C C . LYS A 1 248 ? -6.559 -9.852 11.601 1.00 98.12 248 LYS A C 1
ATOM 1800 O O . LYS A 1 248 ? -6.760 -8.643 11.475 1.00 98.12 248 LYS A O 1
ATOM 1805 N N . ASN A 1 249 ? -7.490 -10.680 12.072 1.00 96.62 249 ASN A N 1
ATOM 1806 C CA . ASN A 1 249 ? -8.801 -10.206 12.514 1.00 96.62 249 ASN A CA 1
ATOM 1807 C C . ASN A 1 249 ? -8.655 -9.082 13.549 1.00 96.62 249 ASN A C 1
ATOM 1809 O O . ASN A 1 249 ? -7.916 -9.212 14.521 1.00 96.62 249 ASN A O 1
ATOM 1813 N N . GLY A 1 250 ? -9.372 -7.980 13.330 1.00 96.25 250 GLY A N 1
ATOM 1814 C CA . GLY A 1 250 ? -9.299 -6.801 14.194 1.00 96.25 250 GLY A CA 1
ATOM 1815 C C . GLY A 1 250 ? -8.129 -5.858 13.903 1.00 96.25 250 GLY A C 1
ATOM 1816 O O . GLY A 1 250 ? -8.001 -4.869 14.612 1.00 96.25 250 GLY A O 1
ATOM 1817 N N . TYR A 1 251 ? -7.322 -6.104 12.869 1.00 98.00 251 TYR A N 1
ATOM 1818 C CA . TYR A 1 251 ? -6.270 -5.195 12.402 1.00 98.00 251 TYR A CA 1
ATOM 1819 C C . TYR A 1 251 ? -6.600 -4.653 11.005 1.00 98.00 251 TYR A C 1
ATOM 1821 O O . TYR A 1 251 ? -7.457 -5.188 10.298 1.00 98.00 251 TYR A O 1
ATOM 1829 N N . ALA A 1 252 ? -5.936 -3.569 10.621 1.00 97.56 252 ALA A N 1
ATOM 1830 C CA . ALA A 1 252 ? -6.003 -2.971 9.291 1.00 97.56 252 ALA A CA 1
ATOM 1831 C C . ALA A 1 252 ? -4.642 -2.370 8.910 1.00 97.56 252 ALA A C 1
ATOM 1833 O O . ALA A 1 252 ? -3.745 -2.278 9.752 1.00 97.56 252 ALA A O 1
ATOM 1834 N N . ILE A 1 253 ? -4.472 -1.975 7.648 1.00 97.44 253 ILE A N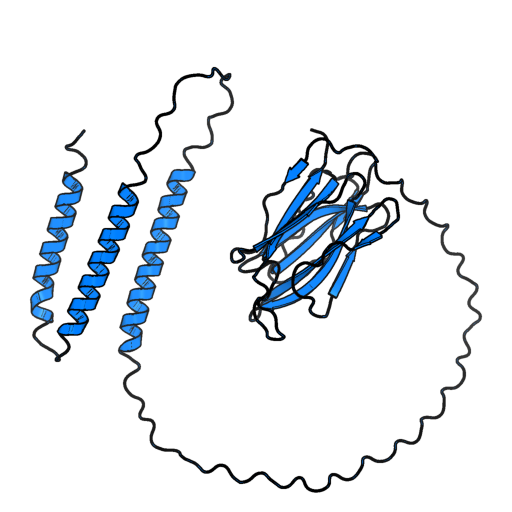 1
ATOM 1835 C CA . ILE A 1 253 ? -3.253 -1.299 7.193 1.00 97.44 253 ILE A CA 1
ATOM 1836 C C . ILE A 1 253 ? -3.205 0.101 7.807 1.00 97.44 253 ILE A C 1
ATOM 1838 O O . ILE A 1 253 ? -4.106 0.907 7.592 1.00 97.44 253 ILE A O 1
ATOM 1842 N N . GLY A 1 254 ? -2.137 0.379 8.554 1.00 96.19 254 GLY A N 1
ATOM 1843 C CA . GLY A 1 254 ? -1.854 1.689 9.145 1.00 96.19 254 GLY A CA 1
ATOM 1844 C C . GLY A 1 254 ? -0.623 2.379 8.559 1.00 96.19 254 GLY A C 1
ATOM 1845 O O . GLY A 1 254 ? -0.338 3.523 8.897 1.00 96.19 254 GLY A O 1
ATOM 1846 N N . GLY A 1 255 ? 0.126 1.704 7.688 1.00 95.50 255 GLY A N 1
ATOM 1847 C CA . GLY A 1 255 ? 1.282 2.276 7.009 1.00 95.50 255 GLY A CA 1
ATOM 1848 C C . GLY A 1 255 ? 1.835 1.344 5.942 1.00 95.50 255 GLY A C 1
ATOM 1849 O O . GLY A 1 255 ? 1.569 0.140 5.946 1.00 95.50 255 GLY A O 1
ATOM 1850 N N . ILE A 1 256 ? 2.615 1.920 5.032 1.00 96.56 256 ILE A N 1
ATOM 1851 C CA . ILE A 1 256 ? 3.376 1.184 4.028 1.00 96.56 256 ILE A CA 1
ATOM 1852 C C . ILE A 1 256 ? 4.813 1.676 4.014 1.00 96.56 256 ILE A C 1
ATOM 1854 O O . ILE A 1 256 ? 5.093 2.853 4.245 1.00 96.56 256 ILE A O 1
ATOM 1858 N N . VAL A 1 257 ? 5.715 0.767 3.685 1.00 96.31 257 VAL A N 1
ATOM 1859 C CA . VAL A 1 257 ? 7.078 1.085 3.288 1.00 96.31 257 VAL A CA 1
ATOM 1860 C C . VAL A 1 257 ? 7.301 0.541 1.888 1.00 96.31 257 VAL A C 1
ATOM 1862 O O . VAL A 1 257 ? 6.816 -0.533 1.540 1.00 96.31 257 VAL A O 1
ATOM 1865 N N . VAL A 1 258 ? 8.000 1.311 1.069 1.00 96.19 258 VAL A N 1
ATOM 1866 C CA . VAL A 1 258 ? 8.142 1.042 -0.355 1.00 96.19 258 VAL A CA 1
ATOM 1867 C C . VAL A 1 258 ? 9.593 1.228 -0.763 1.00 96.19 258 VAL A C 1
ATOM 1869 O O . VAL A 1 258 ? 10.246 2.177 -0.329 1.00 96.19 258 VAL A O 1
ATOM 1872 N N . ALA A 1 259 ? 10.064 0.349 -1.640 1.00 96.50 259 ALA A N 1
ATOM 1873 C CA . ALA A 1 259 ? 11.265 0.548 -2.425 1.00 96.50 259 ALA A CA 1
ATOM 1874 C C . ALA A 1 259 ? 10.874 0.747 -3.888 1.00 96.50 259 ALA A C 1
ATOM 1876 O O . ALA A 1 259 ? 10.049 0.015 -4.441 1.00 96.50 259 ALA A O 1
ATOM 1877 N N . GLY A 1 260 ? 11.488 1.739 -4.521 1.00 94.06 260 GLY A N 1
ATOM 1878 C CA . GLY A 1 260 ? 11.276 2.027 -5.928 1.00 94.06 260 GLY A CA 1
ATOM 1879 C C . GLY A 1 260 ? 12.568 2.392 -6.634 1.00 94.06 260 GLY A C 1
ATOM 1880 O O . GLY A 1 260 ? 13.587 2.677 -6.001 1.00 94.06 260 GLY A O 1
ATOM 1881 N N . GLY A 1 261 ? 12.502 2.356 -7.957 1.00 92.62 261 GLY A N 1
ATOM 1882 C CA . GLY A 1 261 ? 13.529 2.842 -8.871 1.00 92.62 261 GLY A CA 1
ATOM 1883 C C . GLY A 1 261 ? 12.856 3.320 -10.148 1.00 92.62 261 GLY A C 1
ATOM 1884 O O . GLY A 1 261 ? 12.298 4.416 -10.193 1.00 92.62 261 GLY A O 1
ATOM 1885 N N . GLY A 1 262 ? 12.844 2.472 -11.176 1.00 92.50 262 GLY A N 1
ATOM 1886 C CA . GLY A 1 262 ? 12.016 2.720 -12.361 1.00 92.50 262 GLY A CA 1
ATOM 1887 C C . GLY A 1 262 ? 10.534 2.428 -12.110 1.00 92.50 262 GLY A C 1
ATOM 1888 O O . GLY A 1 262 ? 9.671 3.242 -12.447 1.00 92.50 262 GLY A O 1
ATOM 1889 N N . ALA A 1 263 ? 10.266 1.303 -11.446 1.00 94.88 263 ALA A N 1
ATOM 1890 C CA . ALA A 1 263 ? 8.947 0.825 -11.040 1.00 94.88 263 ALA A CA 1
ATOM 1891 C C . ALA A 1 263 ? 8.856 0.692 -9.506 1.00 94.88 263 ALA A C 1
ATOM 1893 O O . ALA A 1 263 ? 9.788 1.061 -8.781 1.00 94.88 263 ALA A O 1
ATOM 1894 N N . LEU A 1 264 ? 7.727 0.176 -9.016 1.00 96.38 264 LEU A N 1
ATOM 1895 C CA . LEU A 1 264 ? 7.573 -0.281 -7.641 1.00 96.38 264 LEU A CA 1
ATOM 1896 C C . LEU A 1 264 ? 8.290 -1.626 -7.516 1.00 96.38 264 LEU A C 1
ATOM 1898 O O . LEU A 1 264 ? 7.873 -2.604 -8.127 1.00 96.38 264 LEU A O 1
ATOM 1902 N N . GLU A 1 265 ? 9.382 -1.677 -6.765 1.00 96.50 265 GLU A N 1
ATOM 1903 C CA . GLU A 1 265 ? 10.244 -2.865 -6.711 1.00 96.50 265 GLU A CA 1
ATOM 1904 C C . GLU A 1 265 ? 9.981 -3.711 -5.471 1.00 96.50 265 GLU A C 1
ATOM 1906 O O . GLU A 1 265 ? 10.119 -4.928 -5.508 1.00 96.50 265 GLU A O 1
ATOM 1911 N N . GLY A 1 266 ? 9.543 -3.091 -4.377 1.00 97.38 266 GLY A N 1
ATOM 1912 C CA . GLY A 1 266 ? 9.127 -3.833 -3.201 1.00 97.38 266 GLY A CA 1
ATOM 1913 C C . GLY A 1 266 ? 8.254 -3.030 -2.255 1.00 97.38 266 GLY A C 1
ATOM 1914 O O . GLY A 1 266 ? 8.236 -1.796 -2.279 1.00 97.38 266 GLY A O 1
ATOM 1915 N N . ILE A 1 267 ? 7.501 -3.752 -1.435 1.00 97.88 267 ILE A N 1
ATOM 1916 C CA . ILE A 1 267 ? 6.541 -3.195 -0.492 1.00 97.88 267 ILE A CA 1
ATOM 1917 C C . ILE A 1 267 ? 6.471 -4.042 0.781 1.00 97.88 267 ILE A C 1
ATOM 1919 O O . ILE A 1 267 ? 6.557 -5.271 0.755 1.00 97.88 267 ILE A O 1
ATOM 1923 N N . GLY A 1 268 ? 6.282 -3.364 1.906 1.00 97.31 268 GLY A N 1
ATOM 1924 C CA . GLY A 1 268 ? 5.920 -3.964 3.182 1.00 97.31 268 GLY A CA 1
ATOM 1925 C C . GLY A 1 268 ? 4.837 -3.140 3.868 1.00 97.31 268 GLY A C 1
ATOM 1926 O O . GLY A 1 268 ? 4.718 -1.933 3.643 1.00 97.31 268 GLY A O 1
ATOM 1927 N N . PHE A 1 269 ? 4.043 -3.792 4.710 1.00 97.31 269 PHE A N 1
ATOM 1928 C CA . PHE A 1 269 ? 2.885 -3.195 5.368 1.00 97.31 269 PHE A CA 1
ATOM 1929 C C . PHE A 1 269 ? 3.084 -3.166 6.875 1.00 97.31 269 PHE A C 1
ATOM 1931 O O . PHE A 1 269 ? 3.613 -4.113 7.460 1.00 97.31 269 PHE A O 1
ATOM 1938 N N . THR A 1 270 ? 2.588 -2.107 7.504 1.00 96.88 270 THR A N 1
ATOM 1939 C CA . THR A 1 270 ? 2.377 -2.078 8.948 1.00 96.88 270 THR A CA 1
ATOM 1940 C C . THR A 1 270 ? 0.892 -2.225 9.223 1.00 96.88 270 THR A C 1
ATOM 1942 O O . THR A 1 270 ? 0.076 -1.416 8.772 1.00 96.88 270 THR A O 1
ATOM 1945 N N . PHE A 1 271 ? 0.546 -3.261 9.974 1.00 97.88 271 PHE A N 1
ATOM 1946 C CA . PHE A 1 271 ? -0.801 -3.520 10.445 1.00 97.88 271 PHE A CA 1
ATOM 1947 C C . PHE A 1 271 ? -0.963 -2.991 11.862 1.00 97.88 271 PHE A C 1
ATOM 1949 O O . PHE A 1 271 ? -0.092 -3.192 12.702 1.00 97.88 271 PHE A O 1
ATOM 1956 N N . MET A 1 272 ? -2.089 -2.341 12.132 1.00 97.44 272 MET A N 1
ATOM 1957 C CA . MET A 1 272 ? -2.422 -1.772 13.438 1.00 97.44 272 MET A CA 1
ATOM 1958 C C . MET A 1 272 ? -3.796 -2.249 13.878 1.00 97.44 272 MET A C 1
ATOM 1960 O O . MET A 1 272 ? -4.682 -2.464 13.040 1.00 97.44 272 MET A O 1
ATOM 1964 N N . ARG A 1 273 ? -3.981 -2.416 15.186 1.00 97.50 273 ARG A N 1
ATOM 1965 C CA . ARG A 1 273 ? -5.264 -2.833 15.742 1.00 97.50 273 ARG A CA 1
ATOM 1966 C C . ARG A 1 273 ? -6.318 -1.759 15.487 1.00 97.50 273 ARG A C 1
ATOM 1968 O O . ARG A 1 273 ? -6.069 -0.562 15.606 1.00 97.50 273 ARG A O 1
ATOM 1975 N N . ARG A 1 274 ? -7.521 -2.186 15.122 1.00 95.69 274 ARG A N 1
ATOM 1976 C CA . ARG A 1 274 ? -8.674 -1.310 14.911 1.00 95.69 274 ARG A CA 1
ATOM 1977 C C . ARG A 1 274 ? -9.218 -0.866 16.264 1.00 95.69 274 ARG A C 1
ATOM 1979 O O . ARG A 1 274 ? -9.697 -1.696 17.035 1.00 95.69 274 ARG A O 1
ATOM 1986 N N . GLY A 1 275 ? -9.168 0.433 16.527 1.00 93.31 275 GLY A N 1
ATOM 1987 C CA . GLY A 1 275 ? -9.953 1.071 17.575 1.00 93.31 275 GLY A CA 1
ATOM 1988 C C . GLY A 1 275 ? -11.315 1.528 17.051 1.00 93.31 275 GLY A C 1
ATOM 1989 O O . GLY A 1 275 ? -11.668 1.311 15.893 1.00 93.31 275 GLY A O 1
ATOM 1990 N N . GLU A 1 276 ? -12.074 2.189 17.919 1.00 89.31 276 GLU A N 1
ATOM 1991 C CA . GLU A 1 276 ? -13.406 2.706 17.589 1.00 89.31 276 GLU A CA 1
ATOM 1992 C C . GLU A 1 276 ? -13.348 3.824 16.538 1.00 89.31 276 GLU A C 1
ATOM 1994 O O . GLU A 1 276 ? -14.109 3.813 15.578 1.00 89.31 276 GLU A O 1
ATOM 1999 N N . ASN A 1 277 ? -12.400 4.757 16.684 1.00 89.88 277 ASN A N 1
ATOM 2000 C CA . ASN A 1 277 ? -12.320 5.970 15.857 1.00 89.88 277 ASN A CA 1
ATOM 2001 C C . ASN A 1 277 ? -10.976 6.158 15.137 1.00 89.88 277 ASN A C 1
ATOM 2003 O O . ASN A 1 277 ? -10.812 7.112 14.382 1.00 89.88 277 ASN A O 1
ATOM 2007 N N . ARG A 1 278 ? -10.004 5.279 15.391 1.00 92.69 278 ARG A N 1
ATOM 2008 C CA . ARG A 1 278 ? -8.663 5.306 14.795 1.00 92.69 278 ARG A CA 1
ATOM 2009 C C . ARG A 1 278 ? -8.007 3.936 14.914 1.00 92.69 278 ARG A C 1
ATOM 2011 O O . ARG A 1 278 ? -8.481 3.085 15.667 1.00 92.69 278 ARG A O 1
ATOM 2018 N N . LEU A 1 279 ? -6.897 3.742 14.221 1.00 94.81 279 LEU A N 1
ATOM 2019 C CA . LEU A 1 279 ? -5.995 2.626 14.466 1.00 94.81 279 LEU A CA 1
ATOM 2020 C C . LEU A 1 279 ? -5.152 2.895 15.719 1.00 94.81 279 LEU A C 1
ATOM 2022 O O . LEU A 1 279 ? -4.715 4.024 15.969 1.00 94.81 279 LEU A O 1
ATOM 2026 N N . ASP A 1 280 ? -4.945 1.850 16.511 1.00 95.69 280 ASP A N 1
ATOM 2027 C CA . ASP A 1 280 ? -4.096 1.861 17.693 1.00 95.69 280 ASP A CA 1
ATOM 2028 C C . ASP A 1 280 ? -2.642 1.626 17.276 1.00 95.69 280 ASP A C 1
ATOM 2030 O O . ASP A 1 280 ? -2.249 0.531 16.877 1.00 95.69 280 ASP A O 1
ATOM 2034 N N . THR A 1 281 ? -1.833 2.680 17.356 1.00 95.50 281 THR A N 1
ATOM 2035 C CA . THR A 1 281 ? -0.416 2.640 16.984 1.00 95.50 281 THR A CA 1
ATOM 2036 C C . THR A 1 281 ? 0.448 1.907 18.010 1.00 95.50 281 THR A C 1
ATOM 2038 O O . THR A 1 281 ? 1.610 1.636 17.719 1.00 95.50 281 THR A O 1
ATOM 2041 N N . THR A 1 282 ? -0.075 1.629 19.210 1.00 95.81 282 THR A N 1
ATOM 2042 C CA . THR A 1 282 ? 0.648 0.897 20.264 1.00 95.81 282 THR A CA 1
ATOM 2043 C C . THR A 1 282 ? 0.539 -0.617 20.105 1.00 95.81 282 THR A C 1
ATOM 2045 O O . THR A 1 282 ? 1.380 -1.347 20.625 1.00 95.81 282 THR A O 1
ATOM 2048 N N . ASP A 1 283 ? -0.443 -1.078 19.327 1.00 96.75 283 ASP A N 1
ATOM 2049 C CA . ASP A 1 283 ? -0.656 -2.479 18.982 1.00 96.75 283 ASP A CA 1
ATOM 2050 C C . ASP A 1 283 ? -0.537 -2.656 17.464 1.00 96.75 283 ASP A C 1
ATOM 2052 O O . ASP A 1 283 ? -1.512 -2.593 16.704 1.00 96.75 283 ASP A O 1
ATOM 2056 N N . ALA A 1 284 ? 0.709 -2.820 17.021 1.00 96.62 284 ALA A N 1
ATOM 2057 C CA . ALA A 1 284 ? 1.073 -2.897 15.618 1.00 96.62 284 ALA A CA 1
ATOM 2058 C C . ALA A 1 284 ? 2.060 -4.036 15.344 1.00 96.62 284 ALA A C 1
ATOM 2060 O O . ALA A 1 284 ? 2.867 -4.410 16.195 1.00 96.62 284 ALA A O 1
ATOM 2061 N N . TYR A 1 285 ? 2.024 -4.565 14.125 1.00 96.00 285 TYR A N 1
ATOM 2062 C CA . TYR A 1 285 ? 3.012 -5.517 13.624 1.00 96.00 285 TYR A CA 1
ATOM 2063 C C . TYR A 1 285 ? 3.255 -5.308 12.128 1.00 96.00 285 TYR A C 1
ATOM 2065 O O . TYR A 1 285 ? 2.428 -4.729 11.423 1.00 96.00 285 TYR A O 1
ATOM 2073 N N . THR A 1 286 ? 4.392 -5.779 11.627 1.00 96.12 286 THR A N 1
ATOM 2074 C CA . THR A 1 286 ? 4.777 -5.628 10.221 1.00 96.12 286 THR A CA 1
ATOM 2075 C C . THR A 1 286 ? 4.581 -6.924 9.440 1.00 96.12 286 THR A C 1
ATOM 2077 O O . THR A 1 286 ? 4.628 -8.022 9.997 1.00 96.12 286 THR A O 1
ATOM 2080 N N . SER A 1 287 ? 4.307 -6.798 8.144 1.00 96.69 287 SER A N 1
ATOM 2081 C CA . SER A 1 287 ? 4.313 -7.926 7.213 1.00 96.69 287 SER A CA 1
ATOM 2082 C C . SER A 1 287 ? 5.738 -8.345 6.847 1.00 96.69 287 SER A C 1
ATOM 2084 O O . SER A 1 287 ? 6.698 -7.605 7.071 1.00 96.69 287 SER A O 1
ATOM 2086 N N . ASP A 1 288 ? 5.853 -9.476 6.150 1.00 97.06 288 ASP A N 1
ATOM 2087 C CA . ASP A 1 288 ? 7.040 -9.773 5.350 1.00 97.06 288 ASP A CA 1
ATOM 2088 C C . ASP A 1 288 ? 7.275 -8.709 4.262 1.00 97.06 288 ASP A C 1
ATOM 2090 O O . ASP A 1 288 ? 6.412 -7.871 3.972 1.00 97.06 288 ASP A O 1
ATOM 2094 N N . TRP A 1 289 ? 8.470 -8.737 3.672 1.00 97.50 289 TRP A N 1
ATOM 2095 C CA . TRP A 1 289 ? 8.837 -7.883 2.546 1.00 97.50 289 TRP A CA 1
ATOM 2096 C C . TRP A 1 289 ? 8.544 -8.588 1.221 1.00 97.50 289 TRP A C 1
ATOM 2098 O O . TRP A 1 289 ? 9.047 -9.687 0.977 1.00 97.50 289 TRP A O 1
ATOM 2108 N N . TYR A 1 290 ? 7.776 -7.932 0.355 1.00 97.56 290 TYR A N 1
ATOM 2109 C CA . TYR A 1 290 ? 7.357 -8.469 -0.936 1.00 97.56 290 TYR A CA 1
ATOM 2110 C C . TYR A 1 290 ? 8.040 -7.697 -2.066 1.00 97.56 290 TYR A C 1
ATOM 2112 O O . TYR A 1 290 ? 7.945 -6.474 -2.102 1.00 97.56 290 TYR A O 1
ATOM 2120 N N . GLY A 1 291 ? 8.695 -8.403 -2.993 1.00 96.12 291 GLY A N 1
ATOM 2121 C CA . GLY A 1 291 ? 9.417 -7.821 -4.132 1.00 96.12 291 GLY A CA 1
ATOM 2122 C C . GLY A 1 291 ? 10.938 -7.998 -4.043 1.00 96.12 291 GLY A C 1
ATOM 2123 O O . GLY A 1 291 ? 11.417 -8.963 -3.440 1.00 96.12 291 GLY A O 1
ATOM 2124 N N . GLU A 1 292 ? 11.695 -7.073 -4.638 1.00 97.06 292 GLU A N 1
ATOM 2125 C CA . GLU A 1 292 ? 13.161 -7.096 -4.703 1.00 97.06 292 GLU A CA 1
ATOM 2126 C C . GLU A 1 292 ? 13.781 -7.045 -3.300 1.00 97.06 292 GLU A C 1
ATOM 2128 O O . GLU A 1 292 ? 13.713 -6.042 -2.578 1.00 97.06 292 GLU A O 1
ATOM 2133 N N . GLN A 1 293 ? 14.413 -8.150 -2.909 1.00 96.88 293 GLN A N 1
ATOM 2134 C CA . GLN A 1 293 ? 14.944 -8.338 -1.559 1.00 96.88 293 GLN A CA 1
ATOM 2135 C C . GLN A 1 293 ? 16.161 -7.451 -1.283 1.00 96.88 293 GLN A C 1
ATOM 2137 O O . GLN A 1 293 ? 16.346 -7.008 -0.150 1.00 96.88 293 GLN A O 1
ATOM 2142 N N . ARG A 1 294 ? 16.960 -7.117 -2.307 1.00 96.44 294 ARG A N 1
ATOM 2143 C CA . ARG A 1 294 ? 18.145 -6.251 -2.152 1.00 96.44 294 ARG A CA 1
ATOM 2144 C C . ARG A 1 294 ? 17.792 -4.811 -1.784 1.00 96.44 294 ARG A C 1
ATOM 2146 O O . ARG A 1 294 ? 18.665 -4.083 -1.322 1.00 96.44 294 ARG A O 1
ATOM 2153 N N . ARG A 1 295 ? 16.534 -4.398 -1.977 1.00 94.88 295 ARG A N 1
ATOM 2154 C CA . ARG A 1 295 ? 16.033 -3.070 -1.591 1.00 94.88 295 ARG A CA 1
ATOM 2155 C C . ARG A 1 295 ? 15.158 -3.083 -0.342 1.00 94.88 295 ARG A C 1
ATOM 2157 O O . ARG A 1 295 ? 14.514 -2.077 -0.046 1.00 94.88 295 ARG A O 1
ATOM 2164 N N . LYS A 1 296 ? 15.131 -4.197 0.397 1.00 95.75 296 LYS A N 1
ATOM 2165 C CA . LYS A 1 296 ? 14.431 -4.258 1.677 1.00 95.75 296 LYS A CA 1
ATOM 2166 C C . LYS A 1 296 ? 15.016 -3.199 2.625 1.00 95.75 296 LYS A C 1
ATOM 2168 O O . LYS A 1 296 ? 16.222 -3.212 2.871 1.00 95.75 296 LYS A O 1
ATOM 2173 N N . PRO A 1 297 ? 14.190 -2.293 3.164 1.00 92.19 297 PRO A N 1
ATOM 2174 C CA . PRO A 1 297 ? 14.645 -1.312 4.133 1.00 92.19 297 PRO A CA 1
ATOM 2175 C C . PRO A 1 297 ? 15.066 -2.006 5.433 1.00 92.19 297 PRO A C 1
ATOM 2177 O O . PRO A 1 297 ? 14.575 -3.087 5.770 1.00 92.19 297 PRO A O 1
ATOM 2180 N N . GLU A 1 298 ? 15.946 -1.363 6.197 1.00 90.69 298 GLU A N 1
ATOM 2181 C CA . GLU A 1 298 ? 16.273 -1.819 7.547 1.00 90.69 298 GLU A CA 1
ATOM 2182 C C . GLU A 1 298 ? 15.004 -1.891 8.408 1.00 90.69 298 GLU A C 1
ATOM 2184 O O . GLU A 1 298 ? 14.095 -1.070 8.273 1.00 90.69 298 GLU A O 1
ATOM 2189 N N . SER A 1 299 ? 14.940 -2.861 9.323 1.00 76.81 299 SER A N 1
ATOM 2190 C CA . SER A 1 299 ? 13.738 -3.195 10.101 1.00 76.81 299 SER A CA 1
ATOM 2191 C C . SER A 1 299 ? 13.112 -2.003 10.850 1.00 76.81 299 SER A C 1
ATOM 2193 O O . SER A 1 299 ? 11.915 -2.014 11.117 1.00 76.81 299 SER A O 1
ATOM 2195 N N . GLY A 1 300 ? 13.895 -0.965 11.169 1.00 74.94 300 GLY A N 1
ATOM 2196 C CA . GLY A 1 300 ? 13.432 0.258 11.839 1.00 74.94 300 GLY A CA 1
ATOM 2197 C C . GLY A 1 300 ? 12.901 1.363 10.913 1.00 74.94 300 GLY A C 1
ATOM 2198 O O . GLY A 1 300 ? 12.336 2.341 11.396 1.00 74.94 300 GLY A O 1
ATOM 2199 N N . ALA A 1 301 ? 13.058 1.238 9.594 1.00 77.12 301 ALA A N 1
ATOM 2200 C CA . ALA A 1 301 ? 12.590 2.233 8.625 1.00 77.12 301 ALA A CA 1
ATOM 2201 C C . ALA A 1 301 ? 11.119 2.035 8.211 1.00 77.12 301 ALA A C 1
ATOM 2203 O O . ALA A 1 301 ? 10.550 2.896 7.537 1.00 77.12 301 ALA A O 1
ATOM 2204 N N . MET A 1 302 ? 10.482 0.938 8.640 1.00 73.38 302 MET A N 1
ATOM 2205 C CA . MET A 1 302 ? 9.036 0.736 8.523 1.00 73.38 302 MET A CA 1
ATOM 2206 C C . MET A 1 302 ? 8.295 1.763 9.383 1.00 73.38 302 MET A C 1
ATOM 2208 O O . MET A 1 302 ? 8.057 1.567 10.573 1.00 73.38 302 MET A O 1
ATOM 2212 N N . ARG A 1 303 ? 7.940 2.897 8.774 1.00 73.38 303 ARG A N 1
ATOM 2213 C CA . ARG A 1 303 ? 7.181 3.950 9.446 1.00 73.38 303 ARG A CA 1
ATOM 2214 C C . ARG A 1 303 ? 5.715 3.542 9.566 1.00 73.38 303 ARG A C 1
ATOM 2216 O O . ARG A 1 303 ? 5.009 3.408 8.569 1.00 73.38 303 ARG A O 1
ATOM 2223 N N . SER A 1 304 ? 5.260 3.391 10.805 1.00 75.00 304 SER A N 1
ATOM 2224 C CA . SER A 1 304 ? 3.838 3.437 11.145 1.00 75.00 304 SER A CA 1
ATOM 2225 C C . SER A 1 304 ? 3.253 4.795 10.760 1.00 75.00 304 SER A C 1
ATOM 2227 O O . SER A 1 304 ? 3.881 5.826 11.004 1.00 75.00 304 SER A O 1
ATOM 2229 N N . GLY A 1 305 ? 2.046 4.808 10.188 1.00 86.75 305 GLY A N 1
ATOM 2230 C CA . GLY A 1 305 ? 1.251 6.030 10.102 1.00 86.75 305 GLY A CA 1
ATOM 2231 C C . GLY A 1 305 ? 0.843 6.535 11.489 1.00 86.75 305 GLY A C 1
ATOM 2232 O O . GLY A 1 305 ? 1.121 5.918 12.516 1.00 86.75 305 GLY A O 1
ATOM 2233 N N . ASP A 1 306 ? 0.137 7.657 11.537 1.00 92.50 306 ASP A N 1
ATOM 2234 C CA . ASP A 1 306 ? -0.314 8.280 12.790 1.00 92.50 306 ASP A CA 1
ATOM 2235 C C . ASP A 1 306 ? -1.600 7.662 13.368 1.00 92.50 306 ASP A C 1
ATOM 2237 O O . ASP A 1 306 ? -2.258 8.246 14.228 1.00 92.50 306 ASP A O 1
ATOM 2241 N N . GLY A 1 307 ? -1.982 6.478 12.895 1.00 94.31 307 GLY A N 1
ATOM 2242 C CA . GLY A 1 307 ? -3.205 5.795 13.297 1.00 94.31 307 GLY A CA 1
ATOM 2243 C C . GLY A 1 307 ? -4.468 6.266 12.568 1.00 94.31 307 GLY A C 1
ATOM 2244 O O . GLY A 1 307 ? -5.556 5.810 12.910 1.00 94.31 307 GLY A O 1
ATOM 2245 N N . SER A 1 308 ? -4.363 7.147 11.568 1.00 94.00 308 SER A N 1
ATOM 2246 C CA . SER A 1 308 ? -5.484 7.424 10.655 1.00 94.00 308 SER A CA 1
ATOM 2247 C C . SER A 1 308 ? -5.930 6.145 9.937 1.00 94.00 308 SER A C 1
ATOM 2249 O O . SER A 1 308 ? -5.100 5.299 9.596 1.00 94.00 308 SER A O 1
ATOM 2251 N N . PHE A 1 309 ? -7.227 6.008 9.657 1.00 94.31 309 PHE A N 1
ATOM 2252 C CA . PHE A 1 309 ? -7.705 4.915 8.810 1.00 94.31 309 PHE A CA 1
ATOM 2253 C C . PHE A 1 309 ? -7.265 5.135 7.362 1.00 94.31 309 PHE A C 1
ATOM 2255 O O . PHE A 1 309 ? -7.203 6.268 6.890 1.00 94.31 309 PHE A O 1
ATOM 2262 N N . VAL A 1 310 ? -7.000 4.049 6.638 1.00 95.31 310 VAL A N 1
ATOM 2263 C CA . VAL A 1 310 ? -6.730 4.099 5.197 1.00 95.31 310 VAL A CA 1
ATOM 2264 C C . VAL A 1 310 ? -8.024 3.796 4.447 1.00 95.31 310 VAL A C 1
ATOM 2266 O O . VAL A 1 310 ? -8.512 2.663 4.475 1.00 95.31 310 VAL A O 1
ATOM 2269 N N . GLY A 1 311 ? -8.577 4.817 3.794 1.00 94.62 311 GLY A N 1
ATOM 2270 C CA . GLY A 1 311 ? -9.846 4.737 3.062 1.00 94.62 311 GLY A CA 1
ATOM 2271 C C . GLY A 1 311 ? -9.703 4.740 1.538 1.00 94.62 311 GLY A C 1
ATOM 2272 O O . GLY A 1 311 ? -10.686 4.583 0.811 1.00 94.62 311 GLY A O 1
ATOM 2273 N N . GLY A 1 312 ? -8.478 4.894 1.038 1.00 96.25 312 GLY A N 1
ATOM 2274 C CA . GLY A 1 312 ? -8.188 4.879 -0.390 1.00 96.25 312 GLY A CA 1
ATOM 2275 C C . GLY A 1 312 ? -6.718 4.621 -0.697 1.00 96.25 312 GLY A C 1
ATOM 2276 O O . GLY A 1 312 ? -5.843 4.745 0.164 1.00 96.25 312 GLY A O 1
ATOM 2277 N N . ILE A 1 313 ? -6.459 4.278 -1.951 1.00 97.81 313 ILE A N 1
ATOM 2278 C CA . ILE A 1 313 ? -5.130 4.168 -2.544 1.00 97.81 313 ILE A CA 1
ATOM 2279 C C . ILE A 1 313 ? -5.091 4.984 -3.829 1.00 97.81 313 ILE A C 1
ATOM 2281 O O . ILE A 1 313 ? -6.099 5.161 -4.514 1.00 97.81 313 ILE A O 1
ATOM 2285 N N . PHE A 1 314 ? -3.916 5.472 -4.187 1.00 97.81 314 PHE A N 1
ATOM 2286 C CA . PHE A 1 314 ? -3.704 6.147 -5.462 1.00 97.81 314 PHE A CA 1
ATOM 2287 C C . PHE A 1 314 ? -2.237 6.070 -5.854 1.00 97.81 314 PHE A C 1
ATOM 2289 O O . PHE A 1 314 ? -1.395 5.692 -5.046 1.00 97.81 314 PHE A O 1
ATOM 2296 N N . GLY A 1 315 ? -1.908 6.424 -7.087 1.00 97.38 315 GLY A N 1
ATOM 2297 C CA . GLY A 1 315 ? -0.524 6.395 -7.533 1.00 97.38 315 GLY A CA 1
ATOM 2298 C C . GLY A 1 315 ? -0.403 6.467 -9.038 1.00 97.38 315 GLY A C 1
ATOM 2299 O O . GLY A 1 315 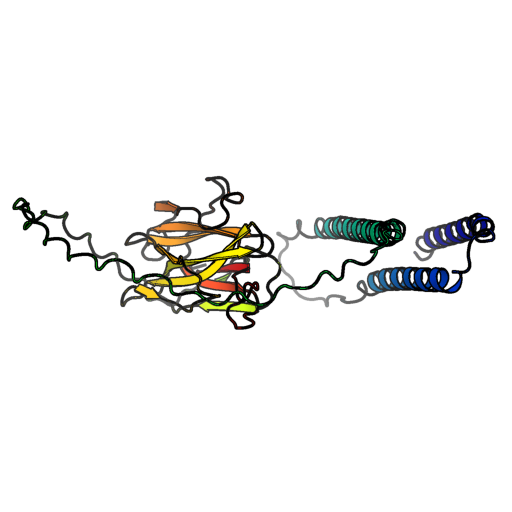? -1.302 6.958 -9.726 1.00 97.38 315 GLY A O 1
ATOM 2300 N N . LYS A 1 316 ? 0.728 5.976 -9.542 1.00 96.06 316 LYS A N 1
ATOM 2301 C CA . LYS A 1 316 ? 1.026 5.901 -10.969 1.00 96.06 316 LYS A CA 1
ATOM 2302 C C . LYS A 1 316 ? 1.357 4.476 -11.384 1.00 96.06 316 LYS A C 1
ATOM 2304 O O . LYS A 1 316 ? 2.039 3.749 -10.662 1.00 96.06 316 LYS A O 1
ATOM 2309 N N . ARG A 1 317 ? 0.931 4.115 -12.590 1.00 94.44 317 ARG A N 1
ATOM 2310 C CA . ARG A 1 317 ? 1.247 2.853 -13.264 1.00 94.44 317 ARG A CA 1
ATOM 2311 C C . ARG A 1 317 ? 1.697 3.089 -14.701 1.00 94.44 317 ARG A C 1
ATOM 2313 O O . ARG A 1 317 ? 1.435 4.147 -15.282 1.00 94.44 317 ARG A O 1
ATOM 2320 N N . PHE A 1 318 ? 2.385 2.112 -15.271 1.00 91.94 318 PHE A N 1
ATOM 2321 C CA . PHE A 1 318 ? 2.759 2.146 -16.682 1.00 91.94 318 PHE A CA 1
ATOM 2322 C C . PHE A 1 318 ? 1.524 2.018 -17.588 1.00 91.94 318 PHE A C 1
ATOM 2324 O O . PHE A 1 318 ? 0.421 1.692 -17.141 1.00 91.94 318 PHE A O 1
ATOM 2331 N N . ASN A 1 319 ? 1.689 2.326 -18.873 1.00 87.25 319 ASN A N 1
ATOM 2332 C CA . ASN A 1 319 ? 0.665 2.029 -19.870 1.00 87.25 319 ASN A CA 1
ATOM 2333 C C . ASN A 1 319 ? 0.566 0.520 -20.055 1.00 87.25 319 ASN A C 1
ATOM 2335 O O . ASN A 1 319 ? 1.574 -0.128 -20.322 1.00 87.25 319 ASN A O 1
ATOM 2339 N N . ASP A 1 320 ? -0.647 -0.012 -19.946 1.00 75.69 320 ASP A N 1
ATOM 2340 C CA . ASP A 1 320 ? -0.939 -1.336 -20.469 1.00 75.69 320 ASP A CA 1
ATOM 2341 C C . ASP A 1 320 ? -1.085 -1.202 -21.987 1.00 75.69 320 ASP A C 1
ATOM 2343 O O . ASP A 1 320 ? -1.990 -0.522 -22.475 1.00 75.69 320 ASP A O 1
ATOM 2347 N N . LYS A 1 321 ? -0.134 -1.759 -22.738 1.00 67.38 321 LYS A N 1
ATOM 2348 C CA . LYS A 1 321 ? -0.195 -1.774 -24.205 1.00 67.38 321 LYS A CA 1
ATOM 2349 C C . LYS A 1 321 ? -1.036 -2.939 -24.738 1.00 67.38 321 LYS A C 1
ATOM 2351 O O . LYS A 1 321 ? -1.279 -2.987 -25.942 1.00 67.38 321 LYS A O 1
ATOM 2356 N N . GLY A 1 322 ? -1.516 -3.828 -23.862 1.00 55.75 322 GLY A N 1
ATOM 2357 C CA . GLY A 1 322 ? -2.189 -5.068 -24.226 1.00 55.75 322 GLY A CA 1
ATOM 2358 C C . GLY A 1 322 ? -1.238 -6.094 -24.857 1.00 55.75 322 GLY A C 1
ATOM 2359 O O . GLY A 1 322 ? -0.253 -5.754 -25.505 1.00 55.75 322 GLY A O 1
ATOM 2360 N N . GLY A 1 323 ? -1.551 -7.381 -24.690 1.00 54.12 323 GLY A N 1
ATOM 2361 C CA . GLY A 1 323 ? -0.784 -8.495 -25.265 1.00 54.12 323 GLY A CA 1
ATOM 2362 C C . GLY A 1 323 ? 0.012 -9.310 -24.240 1.00 54.12 323 GLY A C 1
ATOM 2363 O O . GLY A 1 323 ? 0.102 -8.961 -23.068 1.00 54.12 323 GLY A O 1
ATOM 2364 N N . ASN A 1 324 ? 0.561 -10.448 -24.684 1.00 48.84 324 ASN A N 1
ATOM 2365 C CA . ASN A 1 324 ? 1.242 -11.407 -23.806 1.00 48.84 324 ASN A CA 1
ATOM 2366 C C . ASN A 1 324 ? 2.742 -11.136 -23.595 1.00 48.84 324 ASN A C 1
ATOM 2368 O O . ASN A 1 324 ? 3.354 -11.818 -22.775 1.00 48.84 324 ASN A O 1
ATOM 2372 N N . ASN A 1 325 ? 3.324 -10.156 -24.288 1.00 49.88 325 ASN A N 1
ATOM 2373 C CA . ASN A 1 325 ? 4.758 -9.880 -24.234 1.00 49.88 325 ASN A CA 1
ATOM 2374 C C . ASN A 1 325 ? 5.180 -9.220 -22.916 1.00 49.88 325 ASN A C 1
ATOM 2376 O O . ASN A 1 325 ? 4.357 -8.758 -22.127 1.00 49.88 325 ASN A O 1
ATOM 2380 N N . TYR A 1 326 ? 6.485 -9.277 -22.662 1.00 48.47 326 TYR A N 1
ATOM 2381 C CA . TYR A 1 326 ? 7.143 -8.787 -21.460 1.00 48.47 326 TYR A CA 1
ATOM 2382 C C . TYR A 1 326 ? 7.545 -7.320 -21.638 1.00 48.47 326 TYR A C 1
ATOM 2384 O O . TYR A 1 326 ? 8.718 -6.978 -21.748 1.00 48.47 326 TYR A O 1
ATOM 2392 N N . ASP A 1 327 ? 6.554 -6.457 -21.789 1.00 55.12 327 ASP A N 1
ATOM 2393 C CA . ASP A 1 327 ? 6.694 -5.011 -21.733 1.00 55.12 327 ASP A CA 1
ATOM 2394 C C . ASP A 1 327 ? 6.075 -4.500 -20.426 1.00 55.12 327 ASP A C 1
ATOM 2396 O O . ASP A 1 327 ? 5.129 -5.089 -19.908 1.00 55.12 327 ASP A O 1
ATOM 2400 N N . ASP A 1 328 ? 6.618 -3.418 -19.861 1.00 59.12 328 ASP A N 1
ATOM 2401 C CA . ASP A 1 328 ? 6.272 -2.916 -18.516 1.00 59.12 328 ASP A CA 1
ATOM 2402 C C . ASP A 1 328 ? 4.771 -2.562 -18.327 1.00 59.12 328 ASP A C 1
ATOM 2404 O O . ASP A 1 328 ? 4.347 -2.232 -17.221 1.00 59.12 328 ASP A O 1
ATOM 2408 N N . GLY A 1 329 ? 3.973 -2.598 -19.405 1.00 62.41 329 GLY A N 1
ATOM 2409 C CA . GLY A 1 329 ? 2.631 -3.204 -19.517 1.00 62.41 329 GLY A CA 1
ATOM 2410 C C . GLY A 1 329 ? 1.589 -3.025 -18.411 1.00 62.41 329 GLY A C 1
ATOM 2411 O O . GLY A 1 329 ? 0.740 -3.895 -18.236 1.00 62.41 329 GLY A O 1
ATOM 2412 N N . GLY A 1 330 ? 1.629 -1.933 -17.653 1.00 80.75 330 GLY A N 1
ATOM 2413 C CA . GLY A 1 330 ? 0.683 -1.669 -16.567 1.00 80.75 330 GLY A CA 1
ATOM 2414 C C . GLY A 1 330 ? 1.232 -1.888 -15.160 1.00 80.75 330 GLY A C 1
ATOM 2415 O O . GLY A 1 330 ? 0.478 -1.699 -14.207 1.00 80.75 330 GLY A O 1
ATOM 2416 N N . ALA A 1 331 ? 2.515 -2.231 -15.001 1.00 91.31 331 ALA A N 1
ATOM 2417 C CA . ALA A 1 331 ? 3.138 -2.392 -13.691 1.00 91.31 331 ALA A CA 1
ATOM 2418 C C . ALA A 1 331 ? 2.932 -1.161 -12.795 1.00 91.31 331 ALA A C 1
ATOM 2420 O O . ALA A 1 331 ? 2.776 -0.023 -13.263 1.00 91.31 331 ALA A O 1
ATOM 2421 N N . ILE A 1 332 ? 2.937 -1.385 -11.484 1.00 95.00 332 ILE A N 1
ATOM 2422 C CA . ILE A 1 332 ? 2.796 -0.299 -10.522 1.00 95.00 332 ILE A CA 1
ATOM 2423 C C . ILE A 1 332 ? 4.139 0.413 -10.419 1.00 95.00 332 ILE A C 1
ATOM 2425 O O . ILE A 1 332 ? 5.186 -0.219 -10.301 1.00 95.00 332 ILE A O 1
ATOM 2429 N N . ALA A 1 333 ? 4.124 1.740 -10.477 1.00 95.50 333 ALA A N 1
ATOM 2430 C CA . ALA A 1 333 ? 5.323 2.532 -10.243 1.00 95.50 333 ALA A CA 1
ATOM 2431 C C . ALA A 1 333 ? 5.276 3.176 -8.870 1.00 95.50 333 ALA A C 1
ATOM 2433 O O . ALA A 1 333 ? 6.211 3.010 -8.099 1.00 95.50 333 ALA A O 1
ATOM 2434 N N . THR A 1 334 ? 4.194 3.877 -8.540 1.00 97.25 334 THR A N 1
ATOM 2435 C CA . THR A 1 334 ? 4.051 4.528 -7.237 1.00 97.25 334 THR A CA 1
ATOM 2436 C C . THR A 1 334 ? 2.746 4.159 -6.576 1.00 97.25 334 THR A C 1
ATOM 2438 O O . THR A 1 334 ? 1.760 3.868 -7.249 1.00 97.25 334 THR A O 1
ATOM 2441 N N . ILE A 1 335 ? 2.749 4.237 -5.251 1.00 97.75 335 ILE A N 1
ATOM 2442 C CA . ILE A 1 335 ? 1.571 4.084 -4.414 1.00 97.75 335 ILE A CA 1
ATOM 2443 C C . ILE A 1 335 ? 1.586 5.139 -3.304 1.00 97.75 335 ILE A C 1
ATOM 2445 O O . ILE A 1 335 ? 2.621 5.456 -2.719 1.00 97.75 335 ILE A O 1
ATOM 2449 N N . GLY A 1 336 ? 0.420 5.701 -3.037 1.00 97.12 336 GLY A N 1
ATOM 2450 C CA . GLY A 1 336 ? 0.100 6.580 -1.928 1.00 97.12 336 GLY A CA 1
ATOM 2451 C C . GLY A 1 336 ? -1.190 6.111 -1.263 1.00 97.12 336 GLY A C 1
ATOM 2452 O O . GLY A 1 336 ? -1.983 5.366 -1.851 1.00 97.12 336 GLY A O 1
ATOM 2453 N N . LEU A 1 337 ? -1.382 6.540 -0.021 1.00 96.69 337 LEU A N 1
ATOM 2454 C CA . LEU A 1 337 ? -2.544 6.219 0.792 1.00 96.69 337 LEU A CA 1
ATOM 2455 C C . LEU A 1 337 ? -3.398 7.466 0.991 1.00 96.69 337 LEU A C 1
ATOM 2457 O O . LEU A 1 337 ? -2.896 8.560 1.262 1.00 96.69 337 LEU A O 1
ATOM 2461 N N . GLU A 1 338 ? -4.705 7.287 0.884 1.00 95.31 338 GLU A N 1
ATOM 2462 C CA . GLU A 1 338 ? -5.680 8.272 1.325 1.00 95.31 338 GLU A CA 1
ATOM 2463 C C . GLU A 1 338 ? -6.061 7.961 2.772 1.00 95.31 338 GLU A C 1
ATOM 2465 O O . GLU A 1 338 ? -6.574 6.881 3.083 1.00 95.31 338 GLU A O 1
ATOM 2470 N N . LEU A 1 339 ? -5.769 8.912 3.652 1.00 93.69 339 LEU A N 1
ATOM 2471 C CA . LEU A 1 339 ? -5.934 8.793 5.090 1.00 93.69 339 LEU A CA 1
ATOM 2472 C C . LEU A 1 339 ? -7.174 9.564 5.535 1.00 93.69 339 LEU A C 1
ATOM 2474 O O . LEU A 1 339 ? -7.391 10.705 5.113 1.00 93.69 339 LEU A O 1
ATOM 2478 N N . TRP A 1 340 ? -7.956 8.936 6.405 1.00 90.94 340 TRP A N 1
ATOM 2479 C CA . TRP A 1 340 ? -9.170 9.475 7.000 1.00 90.94 340 TRP A CA 1
ATOM 2480 C C . TRP A 1 340 ? -9.009 9.552 8.517 1.00 90.94 340 TRP A C 1
ATOM 2482 O O . TRP A 1 340 ? -8.657 8.562 9.167 1.00 90.94 340 TRP A O 1
ATOM 2492 N N . GLY A 1 341 ? -9.281 10.721 9.087 1.00 83.00 341 GLY A N 1
ATOM 2493 C CA . GLY A 1 341 ? -9.146 10.945 10.518 1.00 83.00 341 GLY A CA 1
ATOM 2494 C C . GLY A 1 341 ? -9.460 12.385 10.895 1.00 83.00 341 GLY A C 1
ATOM 2495 O O . GLY A 1 341 ? -9.240 13.305 10.118 1.00 83.00 341 GLY A O 1
ATOM 2496 N N . LYS A 1 342 ? -9.990 12.556 12.104 1.00 62.00 342 LYS A N 1
ATOM 2497 C CA . LYS A 1 342 ? -10.458 13.840 12.615 1.00 62.00 342 LYS A CA 1
ATOM 2498 C C . LYS A 1 342 ? -9.269 14.767 12.894 1.00 62.00 342 LYS A C 1
ATOM 2500 O O . LYS A 1 342 ? -8.465 14.446 13.767 1.00 62.00 342 LYS A O 1
ATOM 2505 N N . ASP A 1 343 ? -9.193 15.871 12.150 1.00 57.62 343 ASP A N 1
ATOM 2506 C CA . ASP A 1 343 ? -8.393 17.049 12.515 1.00 57.62 343 ASP A CA 1
ATOM 2507 C C . ASP A 1 343 ? -8.840 17.616 13.877 1.00 57.62 343 ASP A C 1
ATOM 2509 O O . ASP A 1 343 ? -10.066 17.591 14.168 1.00 57.62 343 ASP A O 1
#

Foldseek 3Di:
DVPPPVVVVVVVVVVVVVVVVVPVVVPPPDDDPVPPVVVVVVVVVVVVVVVVVVVVPVPDDDDDDDDDDDDDDPDDPPDPPVVVVVVVVVVVVVVVVVVVVCCVVVVVVPPPDDDDPDDPDDDDDDDPPPDDPDDPPDDPDPDPPDDPDPPPPDPPDPDPDPQADQFADDFFDDKDKDPWDAADAFDDKDKDFAGGRKFFFWWKFAWDDDVNAIAGQKIWTWIQHSVGIDIHDIFGDHDPPIDIDGHDRQKGFQFKDFYYYHATFKIKTKIFGDDHAFGDPVRIDIDDIDGGPVRDDDPVVGDGHPRFTFRMKMAGFHDQPDDDDDDSRRGHGIMMTIGTHDD

Sequence (343 aa):
MWRIVVGPLLALWGGAATIYGLMQPLAAGAYGGGQIAATVFAGCVCLIGLCLAGAGVLKLSASPTRGSRRPAREQFWDHESQNQSYLLIGGIVAAVAGLLLVGVTGGMLLLGGRDRATEQASSPPPASETDAPNPPRTTPLPAPPPDPRPNVPAPTGPAPTPLPPPPPSGPAPGRRETTPVGGAFANNNYRESRANGVMLIGFEIGFGKVFDTDIIAYLRPIWLTPTGEQFGEAYGRTQAPVVTVKAKNGYAIGGIVVAGGGALEGIGFTFMRRGENRLDTTDAYTSDWYGEQRRKPESGAMRSGDGSFVGGIFGKRFNDKGGNNYDDGGAIATIGLELWGKD

pLDDT: mean 73.69, std 20.01, range [31.64, 98.5]